Protein 4PKM (pdb70)

Nearest PDB structures (foldseek):
  4pkm-assem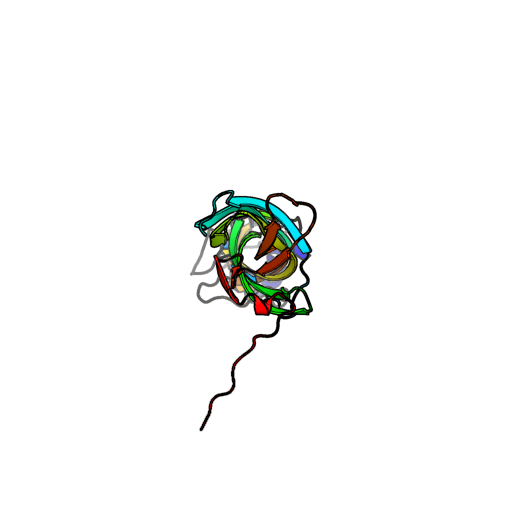bly1_A-2  TM=1.003E+00  e=6.619E-64  Bacillus thuringiensis F14-1
  5hd2-assembly1_A-2  TM=9.939E-01  e=3.080E-58  Bacillus thuringiensis
  4rhz-assembly1_A  TM=6.067E-01  e=1.234E-16  Bacillus thuringiensis
  2d42-assembly2_B  TM=7.092E-01  e=1.299E-14  Bacillus thuringiensis
  2ztb-assembly1_A  TM=4.362E-01  e=7.299E-08  Bacillus thuringiensis serovar dakota

Foldseek 3Di:
DAAAVLVLLLVLCLVCCVPCNLVDDDDDQDPSHDSVQKDQPQKDWDDKDKAWPADDDADEKDWPDKDKDKAFAQAQAKDWDKDKDKDKDKKKKKKFWPAAYDHRLDWDDKDKDWDKHKHWHAFAVGFTDIDIDTFIDIDTRNGRGIDMDMDMDIDIDMDTDIAHHQKMKMKMKTWIKDKDKIKIKIKIKIAGPDDDPLFGFSIWGAHPVSPDTDTNGLQSSQPRPPNDDQWAHQDPSRIIMGTTMMMMIMIDTFKMWMKMFMDRNVDPPDTPDIDTDQWIATRVGDTDGPVNRYVDDDDDDDDDD

Sequence (305 aa):
AILDLKSLVLNAINYWGPKNNNGIQGGDFGYPISEKQIDTSIITSTHPRLIPHDLTIPQNLETIFTTTQVLTNNTDLQQSQTVSFAKKTTTTTSTSTTNGWTEGGKISDTLEEKVSVSIPFIGEGGGKNSTTIEANFAHNSSTTTFQQASTDIEWNISQPVLVPPRKQVVATLVIMGGNFTIPMDLMTTIDSTEHYSGYPILTWISSPDNSYNGPFMSWYFANWPNLPSGFGPLNSDNTVTYTGSVVSQVSAGVYATVRFDQYDIHNLRTIEKTWYARHATLHNGKKISINNVTEMAPTSPIKTN

Radius of gyration: 30.1 Å; Cα contacts (8 Å, |Δi|>4): 760; chains: 1; bounding box: 40×43×99 Å

Secondary structure (DSSP, 8-state):
-EEEHHHHHHHHHHHHHHHHGGG-SS----SSPPGGG--GGGEEEEEEEEEE----SPBP-EEEEEEEEEEEE-SSS-EEEEEEEEEEEEEEEEEEEEEEEESTT--PPPEEEEEEEEEEEE-TTS-EEEEEEEEEEEE-TT--S-EEEEEEEEEEEEEEEEE-TTEEEEEEEEEEEEEEEEEEEEEEEEEES-EETTEEEEEEEEPTTSS-EEEEEHHHHHT-TT--TTEEEE-TTS-EEEEEEEEEEEEEEEEEEEEEEEEETTEEEEEEEEEE-SEEEETTS-EEEGGGTSS----------

Structure (mmCIF, N/CA/C/O backbone):
data_4PKM
#
_entry.id   4PKM
#
_cell.length_a   54.703
_cell.length_b   54.703
_cell.length_c   209.980
_cell.angle_alpha   90.000
_cell.angle_beta   90.000
_cell.angle_gamma   90.000
#
_symmetry.space_group_name_H-M   'P 43 21 2'
#
loop_
_entity.id
_entity.type
_entity.pdbx_description
1 polymer Cry51Aa1
2 non-polymer GLYCEROL
3 non-polymer 'SULFATE ION'
4 non-polymer GLYCINE
5 water water
#
loop_
_atom_site.group_PDB
_atom_site.id
_atom_site.type_symbol
_atom_site.label_atom_id
_atom_site.label_alt_id
_atom_site.label_comp_id
_atom_site.label_asym_id
_atom_site.label_entity_id
_atom_site.label_seq_id
_atom_site.pdbx_PDB_ins_code
_atom_site.Cartn_x
_atom_site.Cartn_y
_atom_site.Cartn_z
_atom_site.occupancy
_atom_site.B_iso_or_equiv
_atom_site.auth_seq_id
_atom_site.auth_comp_id
_atom_site.auth_asym_id
_atom_site.auth_atom_id
_atom_site.pdbx_PDB_model_num
ATOM 1 N N . ALA A 1 5 ? 1.482 20.372 62.468 1.00 24.80 5 ALA A N 1
ATOM 2 C CA . ALA A 1 5 ? 2.499 21.093 63.227 1.00 23.55 5 ALA A CA 1
ATOM 3 C C . ALA A 1 5 ? 3.509 20.120 63.816 1.00 23.10 5 ALA A C 1
ATOM 4 O O . ALA A 1 5 ? 3.268 18.915 63.827 1.00 22.51 5 ALA A O 1
ATOM 6 N N . ILE A 1 6 ? 4.629 20.644 64.312 1.00 20.22 6 ILE A N 1
ATOM 7 C CA . ILE A 1 6 ? 5.580 19.835 65.071 1.00 15.66 6 ILE A CA 1
ATOM 8 C C . ILE A 1 6 ? 5.229 19.968 66.545 1.00 17.77 6 ILE A C 1
ATOM 9 O O . ILE A 1 6 ? 5.502 21.000 67.156 1.00 20.94 6 ILE A O 1
ATOM 14 N N . LEU A 1 7 ? 4.616 18.932 67.119 1.00 16.00 7 LEU A N 1
ATOM 15 C CA . LEU A 1 7 ? 4.195 18.976 68.523 1.00 16.57 7 LEU A CA 1
ATOM 16 C C . LEU A 1 7 ? 5.397 18.933 69.454 1.00 17.18 7 LEU A C 1
ATOM 17 O O . LEU A 1 7 ? 6.397 18.285 69.156 1.00 16.44 7 LEU A O 1
ATOM 22 N N . ASP A 1 8 ? 5.297 19.638 70.580 1.00 14.37 8 ASP A N 1
ATOM 23 C CA . ASP A 1 8 ? 6.331 19.610 71.601 1.00 18.40 8 ASP A CA 1
ATOM 24 C C . ASP A 1 8 ? 6.009 18.508 72.597 1.00 16.58 8 ASP A C 1
ATOM 25 O O . ASP A 1 8 ? 5.175 18.683 73.486 1.00 13.45 8 ASP A O 1
ATOM 30 N N . LEU A 1 9 ? 6.668 17.366 72.441 1.00 16.78 9 LEU A N 1
ATOM 31 C CA . LEU A 1 9 ? 6.426 16.226 73.308 1.00 15.17 9 LEU A CA 1
ATOM 32 C C . LEU A 1 9 ? 6.784 16.523 74.768 1.00 17.10 9 LEU A C 1
ATOM 33 O O . LEU A 1 9 ? 6.164 15.984 75.697 1.00 14.84 9 LEU A O 1
ATOM 38 N N . LYS A 1 10 ? 7.778 17.382 74.990 1.00 16.13 10 LYS A N 1
ATOM 39 C CA . LYS A 1 10 ? 8.151 17.717 76.365 1.00 17.01 10 LYS A CA 1
ATOM 40 C C . LYS A 1 10 ? 7.002 18.419 77.084 1.00 15.20 10 LYS A C 1
ATOM 41 O O . LYS A 1 10 ? 6.693 18.108 78.236 1.00 16.53 10 LYS A O 1
ATOM 47 N N . SER A 1 11 ? 6.383 19.379 76.405 1.00 16.10 11 SER A N 1
ATOM 48 C CA . SER A 1 11 ? 5.233 20.080 76.947 1.00 15.36 11 SER A CA 1
ATOM 49 C C . SER A 1 11 ? 4.073 19.121 77.202 1.00 16.32 11 SER A C 1
ATOM 50 O O . SER A 1 11 ? 3.403 19.206 78.233 1.00 16.48 11 SER A O 1
ATOM 53 N N . LEU A 1 12 ? 3.838 18.205 76.264 1.00 15.79 12 LEU A N 1
ATOM 54 C CA . LEU A 1 12 ? 2.747 17.239 76.428 1.00 14.02 12 LEU A CA 1
ATOM 55 C C . LEU A 1 12 ? 2.990 16.299 77.606 1.00 14.40 12 LEU A C 1
ATOM 56 O O . LEU A 1 12 ? 2.069 15.987 78.364 1.00 14.61 12 LEU A O 1
ATOM 61 N N . VAL A 1 13 ? 4.235 15.848 77.760 1.00 14.05 13 VAL A N 1
ATOM 62 C CA . VAL A 1 13 ? 4.606 15.012 78.895 1.00 13.85 13 VAL A CA 1
ATOM 63 C C . VAL A 1 13 ? 4.386 15.749 80.220 1.00 14.32 13 VAL A C 1
ATOM 64 O O . VAL A 1 13 ? 3.819 15.197 81.158 1.00 12.81 13 VAL A O 1
ATOM 68 N N . LEU A 1 14 ? 4.814 17.004 80.280 1.00 15.97 14 LEU A N 1
ATOM 69 C CA . LEU A 1 14 ? 4.594 17.818 81.472 1.00 15.61 14 LEU A CA 1
ATOM 70 C C . LEU A 1 14 ? 3.103 17.917 81.782 1.00 14.14 14 LEU A C 1
ATOM 71 O O . LEU A 1 14 ? 2.695 17.768 82.939 1.00 15.74 14 LEU A O 1
ATOM 76 N N . ASN A 1 15 ? 2.295 18.133 80.742 1.00 15.11 15 ASN A N 1
ATOM 77 C CA . ASN A 1 15 ? 0.842 18.251 80.906 1.00 15.53 15 ASN A CA 1
ATOM 78 C C . ASN A 1 15 ? 0.192 16.966 81.407 1.00 16.18 15 ASN A C 1
ATOM 79 O O . ASN A 1 15 ? -0.698 17.007 82.275 1.00 15.82 15 ASN A O 1
ATOM 84 N N . ALA A 1 16 ? 0.636 15.830 80.872 1.00 13.87 16 ALA A N 1
ATOM 85 C CA . ALA A 1 16 ? 0.149 14.532 81.345 1.00 11.85 16 ALA A CA 1
ATOM 86 C C . ALA A 1 16 ? 0.510 14.307 82.810 1.00 12.89 16 ALA A C 1
ATOM 87 O O . ALA A 1 16 ? -0.301 13.816 83.590 1.00 13.47 16 ALA A O 1
ATOM 89 N N . ILE A 1 17 ? 1.745 14.645 83.175 1.00 12.95 17 ILE A N 1
ATOM 90 C CA . ILE A 1 17 ? 2.212 14.492 84.553 1.00 12.46 17 ILE A CA 1
ATOM 91 C C . ILE A 1 17 ? 1.353 15.323 85.502 1.00 14.35 17 ILE A C 1
ATOM 92 O O . ILE A 1 17 ? 0.973 14.866 86.592 1.00 15.19 17 ILE A O 1
ATOM 97 N N . ASN A 1 18 ? 1.028 16.534 85.072 1.00 14.81 18 ASN A N 1
ATOM 98 C CA . ASN A 1 18 ? 0.261 17.430 85.924 1.00 18.79 18 ASN A CA 1
ATOM 99 C C . ASN A 1 18 ? -1.220 17.091 85.950 1.00 17.69 18 ASN A C 1
ATOM 100 O O . ASN A 1 18 ? -1.930 17.490 86.872 1.00 19.17 18 ASN A O 1
ATOM 105 N N . TYR A 1 19 ? -1.678 16.338 84.952 1.00 14.95 19 TYR A N 1
ATOM 106 C CA . TYR A 1 19 ? -3.013 15.748 85.004 1.00 17.61 19 TYR A CA 1
ATOM 107 C C . TYR A 1 19 ? -3.080 14.641 86.064 1.00 14.37 19 TYR A C 1
ATOM 108 O O . TYR A 1 19 ? -3.930 14.668 86.972 1.00 14.89 19 TYR A O 1
ATOM 117 N N . TRP A 1 20 ? -2.201 13.650 85.954 1.00 13.08 20 TRP A N 1
ATOM 118 C CA . TRP A 1 20 ? -2.266 12.497 86.850 1.00 13.76 20 TRP A CA 1
ATOM 119 C C . TRP A 1 20 ? -1.797 12.790 88.264 1.00 15.49 20 TRP A C 1
ATOM 120 O O . TRP A 1 20 ? -2.218 12.124 89.211 1.00 16.25 20 TRP A O 1
ATOM 131 N N . GLY A 1 21 ? -0.884 13.744 88.399 1.00 17.54 21 GLY A N 1
ATOM 132 C CA . GLY A 1 21 ? -0.259 14.003 89.688 1.00 16.48 21 GLY A CA 1
ATOM 133 C C . GLY A 1 21 ? -1.198 14.105 90.883 1.00 17.86 21 GLY A C 1
ATOM 134 O O . GLY A 1 21 ? -1.055 13.358 91.852 1.00 19.39 21 GLY A O 1
ATOM 135 N N . PRO A 1 22 ? -2.157 15.034 90.819 1.00 19.56 22 PRO A N 1
ATOM 136 C CA . PRO A 1 22 ? -3.101 15.209 91.930 1.00 21.43 22 PRO A CA 1
ATOM 137 C C . PRO A 1 22 ? -4.009 13.998 92.146 1.00 26.15 22 PRO A C 1
ATOM 138 O O . PRO A 1 22 ? -4.632 13.897 93.208 1.00 27.77 22 PRO A O 1
ATOM 142 N N . LYS A 1 23 ? -4.072 13.091 91.172 1.00 20.91 23 LYS A N 1
ATOM 143 C CA . LYS A 1 23 ? -4.990 11.954 91.227 1.00 22.28 23 LYS A CA 1
ATOM 144 C C . LYS A 1 23 ? -4.373 10.686 91.803 1.00 21.63 23 LYS A C 1
ATOM 145 O O . LYS A 1 23 ? -4.954 10.051 92.685 1.00 24.71 23 LYS A O 1
ATOM 151 N N . ASN A 1 24 ? -3.206 10.302 91.294 1.00 17.55 24 ASN A N 1
ATOM 152 C CA . ASN A 1 24 ? -2.540 9.089 91.752 1.00 17.79 24 ASN A CA 1
ATOM 153 C C . ASN A 1 24 ? -1.023 9.231 91.856 1.00 17.67 24 ASN A C 1
ATOM 154 O O . ASN A 1 24 ? -0.315 8.231 91.963 1.00 18.14 24 ASN A O 1
ATOM 159 N N . ASN A 1 25 ? -0.539 10.474 91.820 1.00 18.29 25 ASN A N 1
ATOM 160 C CA . ASN A 1 25 ? 0.899 10.767 91.934 1.00 17.87 25 ASN A CA 1
ATOM 161 C C . ASN A 1 25 ? 1.685 10.099 90.817 1.00 17.94 25 ASN A C 1
ATOM 162 O O . ASN A 1 25 ? 2.852 9.765 90.992 1.00 17.94 25 ASN A O 1
ATOM 167 N N . ASN A 1 26 ? 1.039 9.924 89.661 1.00 16.20 26 ASN A N 1
ATOM 168 C CA . ASN A 1 26 ? 1.647 9.192 88.539 1.00 14.05 26 ASN A CA 1
ATOM 169 C C . ASN A 1 26 ? 2.134 7.794 88.926 1.00 16.14 26 ASN A C 1
ATOM 170 O O . ASN A 1 26 ? 3.067 7.245 88.317 1.00 14.77 26 ASN A O 1
ATOM 175 N N . GLY A 1 27 ? 1.501 7.226 89.951 1.00 17.92 27 GLY A N 1
ATOM 176 C CA . GLY A 1 27 ? 1.780 5.871 90.389 1.00 17.39 27 GLY A CA 1
ATOM 177 C C . GLY A 1 27 ? 2.973 5.753 91.314 1.00 20.55 27 GLY A C 1
ATOM 178 O O . GLY A 1 27 ? 3.286 4.660 91.799 1.00 20.22 27 GLY A O 1
ATOM 179 N N . ILE A 1 28 ? 3.645 6.873 91.554 1.00 17.75 28 ILE A N 1
ATOM 180 C CA . ILE A 1 28 ? 4.857 6.869 92.361 1.00 18.26 28 ILE A CA 1
ATOM 181 C C . ILE A 1 28 ? 4.445 6.765 93.823 1.00 21.83 28 ILE A C 1
ATOM 182 O O . ILE A 1 28 ? 3.588 7.519 94.287 1.00 22.22 28 ILE A O 1
ATOM 187 N N . GLN A 1 29 ? 5.049 5.818 94.533 1.00 23.45 29 GLN A N 1
ATOM 188 C CA . GLN A 1 29 ? 4.671 5.533 95.914 1.00 26.22 29 GLN A CA 1
ATOM 189 C C . GLN A 1 29 ? 5.404 6.452 96.887 1.00 30.03 29 GLN A C 1
ATOM 190 O O . GLN A 1 29 ? 6.506 6.143 97.346 1.00 35.12 29 GLN A O 1
ATOM 196 N N . GLY A 1 30 ? 4.783 7.588 97.183 1.00 30.10 30 GLY A N 1
ATOM 197 C CA . GLY A 1 30 ? 5.342 8.550 98.113 1.00 30.81 30 GLY A CA 1
ATOM 198 C C . GLY A 1 30 ? 5.813 9.810 97.422 1.00 32.87 30 GLY A C 1
ATOM 199 O O . GLY A 1 30 ? 5.726 9.928 96.198 1.00 27.63 30 GLY A O 1
ATOM 200 N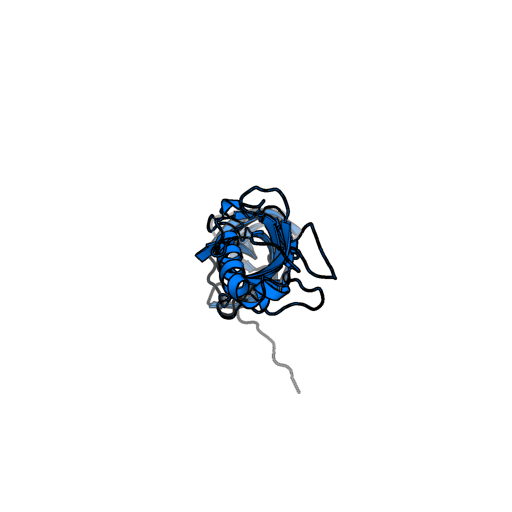 N . GLY A 1 31 ? 6.325 10.753 98.207 1.00 33.88 31 GLY A N 1
ATOM 201 C CA . GLY A 1 31 ? 6.900 11.968 97.662 1.00 29.81 31 GLY A CA 1
ATOM 202 C C . GLY A 1 31 ? 5.913 13.103 97.527 1.00 29.16 31 GLY A C 1
ATOM 203 O O . GLY A 1 31 ? 4.704 12.884 97.430 1.00 31.38 31 GLY A O 1
ATOM 204 N N . ASP A 1 32 ? 6.436 14.324 97.534 1.00 29.01 32 ASP A N 1
ATOM 205 C CA . ASP A 1 32 ? 5.626 15.515 97.347 1.00 26.60 32 ASP A CA 1
ATOM 206 C C . ASP A 1 32 ? 6.289 16.329 96.254 1.00 29.29 32 ASP A C 1
ATOM 207 O O . ASP A 1 32 ? 7.171 17.151 96.514 1.00 28.98 32 ASP A O 1
ATOM 212 N N . PHE A 1 33 ? 5.872 16.091 95.018 1.00 24.08 33 PHE A N 1
ATOM 213 C CA . PHE A 1 33 ? 6.547 16.691 93.887 1.00 23.42 33 PHE A CA 1
ATOM 214 C C . PHE A 1 33 ? 6.024 18.093 93.617 1.00 23.96 33 PHE A C 1
ATOM 215 O O . PHE A 1 33 ? 6.614 18.852 92.848 1.00 25.36 33 PHE A O 1
ATOM 223 N N . GLY A 1 34 ? 4.918 18.439 94.267 1.00 24.21 34 GLY A N 1
ATOM 224 C CA . GLY A 1 34 ? 4.359 19.775 94.164 1.00 25.86 34 GLY A CA 1
ATOM 225 C C . GLY A 1 34 ? 3.709 20.072 92.825 1.00 26.63 34 GLY A C 1
ATOM 226 O O . GLY A 1 34 ? 4.179 20.926 92.071 1.00 23.24 34 GLY A O 1
ATOM 227 N N . TYR A 1 35 ? 2.620 19.367 92.535 1.00 22.86 35 TYR A N 1
ATOM 228 C CA . TYR A 1 35 ? 1.860 19.605 91.321 1.00 22.84 35 TYR A CA 1
ATOM 229 C C . TYR A 1 35 ? 1.106 20.931 91.406 1.00 24.57 35 TYR A C 1
ATOM 230 O O . TYR A 1 35 ? 0.629 21.299 92.484 1.00 27.45 35 TYR A O 1
ATOM 239 N N . PRO A 1 36 ? 1.015 21.666 90.284 1.00 21.85 36 PRO A N 1
ATOM 240 C CA . PRO A 1 36 ? 1.628 21.350 88.984 1.00 20.91 36 PRO A CA 1
ATOM 241 C C . PRO A 1 36 ? 3.138 21.573 89.000 1.00 26.21 36 PRO A C 1
ATOM 242 O O . PRO A 1 36 ? 3.591 22.629 89.455 1.00 25.65 36 PRO A O 1
ATOM 246 N N . ILE A 1 37 ? 3.908 20.592 88.532 1.00 20.75 37 ILE A N 1
ATOM 247 C CA . ILE A 1 37 ? 5.364 20.730 88.519 1.00 21.15 37 ILE A CA 1
ATOM 248 C C . ILE A 1 37 ? 5.849 21.642 87.394 1.00 19.12 37 ILE A C 1
ATOM 249 O O . ILE A 1 37 ? 5.147 21.895 86.408 1.00 21.49 37 ILE A O 1
ATOM 254 N N . SER A 1 38 ? 7.067 22.139 87.557 1.00 22.64 38 SER A N 1
ATOM 255 C CA . SER A 1 38 ? 7.702 23.004 86.573 1.00 24.21 38 SER A CA 1
ATOM 256 C C . SER A 1 38 ? 8.397 22.128 85.542 1.00 21.85 38 SER A C 1
ATOM 257 O O . SER A 1 38 ? 8.742 20.986 85.847 1.00 21.48 38 SER A O 1
ATOM 260 N N . GLU A 1 39 ? 8.632 22.658 84.343 1.00 24.09 39 GLU A N 1
ATOM 261 C CA . GLU A 1 39 ? 9.412 21.939 83.338 1.00 27.20 39 GLU A CA 1
ATOM 262 C C . GLU A 1 39 ? 10.827 21.640 83.844 1.00 25.91 39 GLU A C 1
ATOM 263 O O . GLU A 1 39 ? 11.505 20.751 83.329 1.00 23.18 39 GLU A O 1
ATOM 269 N N . LYS A 1 40 ? 11.262 22.370 84.872 1.00 23.94 40 LYS A N 1
ATOM 270 C CA . LYS A 1 40 ? 12.586 22.171 85.440 1.00 22.73 40 LYS A CA 1
ATOM 271 C C . LYS A 1 40 ? 12.692 20.867 86.231 1.00 24.43 40 LYS A C 1
ATOM 272 O O . LYS A 1 40 ? 13.787 20.403 86.544 1.00 25.45 40 LYS A O 1
ATOM 278 N N . GLN A 1 41 ? 11.548 20.262 86.539 1.00 22.31 41 GLN A N 1
ATOM 279 C CA . GLN A 1 41 ? 11.529 19.034 87.323 1.00 18.31 41 GLN A CA 1
ATOM 280 C C . GLN A 1 41 ? 11.468 17.770 86.465 1.00 18.00 41 GLN A C 1
ATOM 281 O O . GLN A 1 41 ? 11.356 16.670 87.000 1.00 19.18 41 GLN A O 1
ATOM 287 N N . ILE A 1 42 ? 11.536 17.933 85.146 1.00 18.36 42 ILE A N 1
ATOM 288 C CA . ILE A 1 42 ? 11.577 16.785 84.242 1.00 17.90 42 ILE A CA 1
ATOM 289 C C . ILE A 1 42 ? 12.782 16.884 83.315 1.00 19.73 42 ILE A C 1
ATOM 290 O O . ILE A 1 42 ? 13.424 17.935 83.228 1.00 19.81 42 ILE A O 1
ATOM 295 N N . ASP A 1 43 ? 13.092 15.786 82.637 1.00 17.84 43 ASP A N 1
ATOM 296 C CA . ASP A 1 43 ? 14.201 15.754 81.688 1.00 17.93 43 ASP A CA 1
ATOM 297 C C . ASP A 1 43 ? 13.876 14.702 80.646 1.00 15.59 43 ASP A C 1
ATOM 298 O O . ASP A 1 43 ? 14.086 13.509 80.862 1.00 16.17 43 ASP A O 1
ATOM 303 N N . THR A 1 44 ? 13.350 15.160 79.517 1.00 17.43 44 THR A N 1
ATOM 304 C CA . THR A 1 44 ? 12.878 14.254 78.478 1.00 15.82 44 THR A CA 1
ATOM 305 C C . THR A 1 44 ? 13.944 13.877 77.450 1.00 17.69 44 THR A C 1
ATOM 306 O O . THR A 1 44 ? 13.633 13.288 76.419 1.00 15.32 44 THR A O 1
ATOM 310 N N . SER A 1 45 ? 15.206 14.206 77.732 1.00 16.84 45 SER A N 1
ATOM 311 C CA . SER A 1 45 ? 16.295 13.871 76.814 1.00 18.67 45 SER A CA 1
ATOM 312 C C . SER A 1 45 ? 16.475 12.360 76.620 1.00 19.43 45 SER A C 1
ATOM 313 O O . SER A 1 45 ? 17.106 11.928 75.648 1.00 18.16 45 SER A O 1
ATOM 316 N N . ILE A 1 46 ? 15.911 11.564 77.531 1.00 14.26 46 ILE A N 1
ATOM 317 C CA . ILE A 1 46 ? 15.968 10.104 77.428 1.00 16.08 46 ILE A CA 1
ATOM 318 C C . ILE A 1 46 ? 14.949 9.533 76.426 1.00 13.79 46 ILE A C 1
ATOM 319 O O . ILE A 1 46 ? 15.025 8.359 76.066 1.00 15.03 46 ILE A O 1
ATOM 324 N N . ILE A 1 47 ? 14.005 10.353 75.977 1.00 14.51 47 ILE A N 1
ATOM 325 C CA . ILE A 1 47 ? 13.044 9.888 74.967 1.00 12.09 47 ILE A CA 1
ATOM 326 C C . ILE A 1 47 ? 13.770 9.595 73.653 1.00 16.96 47 ILE A C 1
ATOM 327 O O . ILE A 1 47 ? 14.628 10.367 73.221 1.00 16.67 47 ILE A O 1
ATOM 332 N N . THR A 1 48 ? 13.429 8.475 73.027 1.00 11.97 48 THR A N 1
ATOM 333 C CA . THR A 1 48 ? 13.979 8.131 71.725 1.00 11.91 48 THR A CA 1
ATOM 334 C C . THR A 1 48 ? 12.875 8.017 70.687 1.00 16.51 48 THR A C 1
ATOM 335 O O . THR A 1 48 ? 11.705 7.791 71.019 1.00 13.92 48 THR A O 1
ATOM 339 N N . SER A 1 49 ? 13.262 8.175 69.425 1.00 13.47 49 SER A N 1
ATOM 340 C CA . SER A 1 49 ? 12.375 7.945 68.288 1.00 15.09 49 SER A CA 1
ATOM 341 C C . SER A 1 49 ? 12.894 6.719 67.582 1.00 18.50 49 SER A C 1
ATOM 342 O O . SER A 1 49 ? 14.043 6.696 67.161 1.00 18.03 49 SER A O 1
ATOM 345 N N . THR A 1 50 ? 12.042 5.704 67.450 1.00 13.36 50 THR A N 1
ATOM 346 C CA . THR A 1 50 ? 12.440 4.420 66.896 1.00 15.34 50 THR A CA 1
ATOM 347 C C . THR A 1 50 ? 11.548 3.972 65.744 1.00 16.82 50 THR A C 1
ATOM 348 O O . THR A 1 50 ? 10.446 4.488 65.553 1.00 14.25 50 THR A O 1
ATOM 352 N N . HIS A 1 51 ? 12.045 3.004 64.981 1.00 17.98 51 HIS A N 1
ATOM 353 C CA . HIS A 1 51 ? 11.283 2.386 63.896 1.00 18.24 51 HIS A CA 1
ATOM 354 C C . HIS A 1 51 ? 10.615 3.375 62.941 1.00 18.83 51 HIS A C 1
ATOM 355 O O . HIS A 1 51 ? 9.420 3.244 62.654 1.00 16.35 51 HIS A O 1
ATOM 362 N N . PRO A 1 52 ? 11.374 4.356 62.429 1.00 18.20 52 PRO A N 1
ATOM 363 C CA . PRO A 1 52 ? 10.705 5.304 61.535 1.00 18.58 52 PRO A CA 1
ATOM 364 C C . PRO A 1 52 ? 10.294 4.620 60.238 1.00 21.09 52 PRO A C 1
ATOM 365 O O . PRO A 1 52 ? 11.044 3.804 59.687 1.00 20.31 52 PRO A O 1
ATOM 369 N N . ARG A 1 53 ? 9.090 4.928 59.771 1.00 17.81 53 ARG A N 1
ATOM 370 C CA . ARG A 1 53 ? 8.570 4.318 58.544 1.00 19.74 53 ARG A CA 1
ATOM 371 C C . ARG A 1 53 ? 7.815 5.327 57.702 1.00 18.35 53 ARG A C 1
ATOM 372 O O . ARG A 1 53 ? 6.803 5.859 58.150 1.00 16.37 53 ARG A O 1
ATOM 380 N N . LEU A 1 54 ? 8.283 5.565 56.477 1.00 17.39 54 LEU A N 1
ATOM 381 C CA . LEU A 1 54 ? 7.504 6.324 55.508 1.00 16.43 54 LEU A CA 1
ATOM 382 C C . LEU A 1 54 ? 6.546 5.372 54.803 1.00 17.09 54 LEU A C 1
ATOM 383 O O . LEU A 1 54 ? 6.948 4.310 54.312 1.00 19.41 54 LEU A O 1
ATOM 388 N N . ILE A 1 55 ? 5.277 5.750 54.762 1.00 15.86 55 ILE A N 1
ATOM 389 C CA . ILE A 1 55 ? 4.264 4.948 54.084 1.00 19.14 55 ILE A CA 1
ATOM 390 C C . ILE A 1 55 ? 3.581 5.831 53.050 1.00 13.91 55 ILE A C 1
ATOM 391 O O . ILE A 1 55 ? 2.740 6.656 53.401 1.00 15.12 55 ILE A O 1
ATOM 396 N N . PRO A 1 56 ? 3.950 5.676 51.766 1.00 15.44 56 PRO A N 1
ATOM 397 C CA . PRO A 1 56 ? 3.393 6.583 50.758 1.00 15.63 56 PRO A CA 1
ATOM 398 C C . PRO A 1 56 ? 1.903 6.376 50.540 1.00 18.07 56 PRO A C 1
ATOM 399 O O . PRO A 1 56 ? 1.399 5.246 50.592 1.00 18.84 56 PRO A O 1
ATOM 403 N N . HIS A 1 57 ? 1.196 7.473 50.307 1.00 16.61 57 HIS A N 1
ATOM 404 C CA . HIS A 1 57 ? -0.144 7.380 49.769 1.00 15.49 57 HIS A CA 1
ATOM 405 C C . HIS A 1 57 ? 0.035 7.482 48.263 1.00 17.67 57 HIS A C 1
ATOM 406 O O . HIS A 1 57 ? 0.191 8.578 47.716 1.00 18.32 57 HIS A O 1
ATOM 413 N N . ASP A 1 58 ? 0.062 6.324 47.605 1.00 16.37 58 ASP A N 1
ATOM 414 C CA . ASP A 1 58 ? 0.533 6.252 46.224 1.00 16.03 58 ASP A CA 1
ATOM 415 C C . ASP A 1 58 ? -0.370 6.979 45.244 1.00 17.48 58 ASP A C 1
ATOM 416 O O . ASP A 1 58 ? -1.598 6.924 45.344 1.00 17.49 58 ASP A O 1
ATOM 421 N N . LEU A 1 59 ? 0.257 7.675 44.302 1.00 12.72 59 LEU A N 1
ATOM 422 C CA . LEU A 1 59 ? -0.469 8.434 43.293 1.00 14.52 59 LEU A CA 1
ATOM 423 C C . LEU A 1 59 ? -1.218 7.504 42.352 1.00 15.64 59 LEU A C 1
ATOM 424 O O . LEU A 1 59 ? -0.721 6.426 42.001 1.00 16.93 59 LEU A O 1
ATOM 429 N N . THR A 1 60 ? -2.413 7.926 41.946 1.00 14.15 60 THR A N 1
ATOM 430 C CA . THR A 1 60 ? -3.235 7.144 41.025 1.00 16.18 60 THR A CA 1
ATOM 431 C C . THR A 1 60 ? -3.543 7.873 39.720 1.00 14.82 60 THR A C 1
ATOM 432 O O . THR A 1 60 ? -3.823 7.232 38.707 1.00 18.57 60 THR A O 1
ATOM 436 N N . ILE A 1 61 ? -3.514 9.203 39.745 1.00 13.82 61 ILE A N 1
ATOM 437 C CA . ILE A 1 61 ? -3.788 10.003 38.546 1.00 14.73 61 ILE A CA 1
ATOM 438 C C . ILE A 1 61 ? -2.542 10.095 37.674 1.00 16.89 61 ILE A C 1
ATOM 439 O O . ILE A 1 61 ? -1.504 10.567 38.132 1.00 16.14 61 ILE A O 1
ATOM 444 N N . PRO A 1 62 ? -2.632 9.615 36.422 1.00 16.62 62 PRO A N 1
ATOM 445 C CA . PRO A 1 62 ? -1.471 9.662 35.524 1.00 15.23 62 PRO A CA 1
ATOM 446 C C . PRO A 1 62 ? -0.935 11.084 35.369 1.00 17.44 62 PRO A C 1
ATOM 447 O O . PRO A 1 62 ? -1.702 12.023 35.140 1.00 17.92 62 PRO A O 1
ATOM 451 N N . GLN A 1 63 ? 0.377 11.210 35.546 1.00 17.48 63 GLN A N 1
ATOM 452 C CA . GLN A 1 63 ? 1.053 12.497 35.665 1.00 20.28 63 GLN A CA 1
ATOM 453 C C . GLN A 1 63 ? 1.637 12.944 34.330 1.00 19.38 63 GLN A C 1
ATOM 454 O O . GLN A 1 63 ? 1.932 12.129 33.440 1.00 15.01 63 GLN A O 1
ATOM 460 N N . ASN A 1 64 ? 1.796 14.254 34.180 1.00 20.60 64 ASN A N 1
ATOM 461 C CA . ASN A 1 64 ? 2.358 14.788 32.948 1.00 22.09 64 ASN A CA 1
ATOM 462 C C . ASN A 1 64 ? 3.857 14.777 32.990 1.00 16.90 64 ASN A C 1
ATOM 463 O O . ASN A 1 64 ? 4.453 14.968 34.047 1.00 24.36 64 ASN A O 1
ATOM 468 N N . LEU A 1 65 ? 4.466 14.553 31.825 1.00 17.18 65 LEU A N 1
ATOM 469 C CA . LEU A 1 65 ? 5.912 14.509 31.734 1.00 16.74 65 LEU A CA 1
ATOM 470 C C . LEU A 1 65 ? 6.440 15.545 30.747 1.00 13.66 65 LEU A C 1
ATOM 471 O O . LEU A 1 65 ? 5.699 16.064 29.900 1.00 16.63 65 LEU A O 1
ATOM 476 N N . GLU A 1 66 ? 7.730 15.828 30.865 1.00 15.03 66 GLU A N 1
ATOM 477 C CA . GLU A 1 66 ? 8.416 16.770 29.986 1.00 14.02 66 GLU A CA 1
ATOM 478 C C . GLU A 1 66 ? 9.750 16.168 29.565 1.00 15.29 66 GLU A C 1
ATOM 479 O O . GLU A 1 66 ? 10.296 15.309 30.254 1.00 13.21 66 GLU A O 1
ATOM 485 N N . THR A 1 67 ? 10.289 16.614 28.435 1.00 14.42 67 THR A N 1
ATOM 486 C CA . THR A 1 67 ? 11.589 16.115 27.997 1.00 14.53 67 THR A CA 1
ATOM 487 C C . THR A 1 67 ? 12.648 16.627 28.965 1.00 15.04 67 THR A C 1
ATOM 488 O O . THR A 1 67 ? 12.753 17.842 29.193 1.00 15.06 67 THR A O 1
ATOM 492 N N . ILE A 1 68 ? 13.422 15.719 29.554 1.00 12.15 68 ILE A N 1
ATOM 493 C CA . ILE A 1 68 ? 14.479 16.149 30.473 1.00 12.88 68 ILE A CA 1
ATOM 494 C C . ILE A 1 68 ? 15.879 15.919 29.912 1.00 13.15 68 ILE A C 1
ATOM 495 O O . ILE A 1 68 ? 16.867 16.398 30.466 1.00 13.86 68 ILE A O 1
ATOM 500 N N . PHE A 1 69 ? 15.962 15.167 28.828 1.00 14.23 69 PHE A N 1
ATOM 501 C CA . PHE A 1 69 ? 17.231 14.978 28.146 1.00 13.75 69 PHE A CA 1
ATOM 502 C C . PHE A 1 69 ? 16.998 14.471 26.741 1.00 16.04 69 PHE A C 1
ATOM 503 O O . PHE A 1 69 ? 16.086 13.669 26.499 1.00 13.83 69 PHE A O 1
ATOM 511 N N . THR A 1 70 ? 17.806 14.958 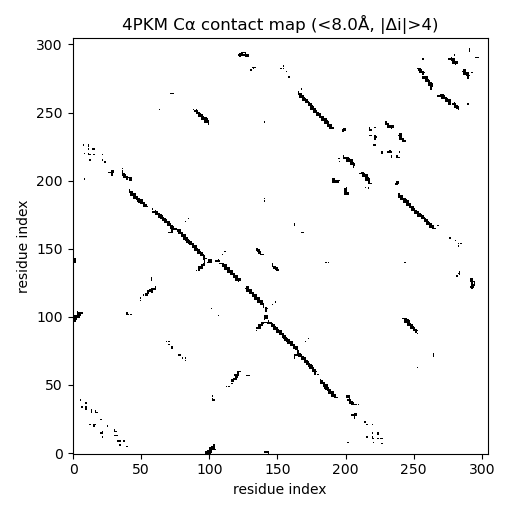25.805 1.00 12.99 70 THR A N 1
ATOM 512 C CA . THR A 1 70 ? 17.794 14.409 24.458 1.00 14.01 70 THR A CA 1
ATOM 513 C C . THR A 1 70 ? 19.222 14.429 23.917 1.00 16.86 70 THR A C 1
ATOM 514 O O . THR A 1 70 ? 19.972 15.375 24.165 1.00 15.41 70 THR A O 1
ATOM 518 N N . THR A 1 71 ? 19.629 13.357 23.244 1.00 14.39 71 THR A N 1
ATOM 519 C CA . THR A 1 71 ? 20.934 13.357 22.576 1.00 15.45 71 THR A CA 1
ATOM 520 C C . THR A 1 71 ? 20.887 12.443 21.368 1.00 16.48 71 THR A C 1
ATOM 521 O O . THR A 1 71 ? 19.902 11.731 21.172 1.00 14.66 71 THR A O 1
ATOM 525 N N . THR A 1 72 ? 21.924 12.484 20.533 1.00 15.31 72 THR A N 1
ATOM 526 C CA . THR A 1 72 ? 21.889 11.730 19.284 1.00 16.56 72 THR A CA 1
ATOM 527 C C . THR A 1 72 ? 23.116 10.854 19.109 1.00 16.87 72 THR A C 1
ATOM 528 O O . THR A 1 72 ? 24.141 11.072 19.751 1.00 19.69 72 THR A O 1
ATOM 532 N N . GLN A 1 73 ? 23.006 9.884 18.206 1.00 17.11 73 GLN A N 1
ATOM 533 C CA . GLN A 1 73 ? 24.136 9.084 17.761 1.00 16.64 73 GLN A CA 1
ATOM 534 C C . GLN A 1 73 ? 23.985 8.979 16.253 1.00 17.28 73 GLN A C 1
ATOM 535 O O . GLN A 1 73 ? 22.879 8.743 15.757 1.00 17.42 73 GLN A O 1
ATOM 541 N N . VAL A 1 74 ? 25.080 9.179 15.522 1.00 16.42 74 VAL A N 1
ATOM 542 C CA . VAL A 1 74 ? 25.040 9.128 14.069 1.00 15.55 74 VAL A CA 1
ATOM 543 C C . VAL A 1 74 ? 25.651 7.820 13.579 1.00 18.89 74 VAL A C 1
ATOM 544 O O . VAL A 1 74 ? 26.784 7.484 13.942 1.00 19.59 74 VAL A O 1
ATOM 548 N N . LEU A 1 75 ? 24.898 7.078 12.769 1.00 18.21 75 LEU A N 1
ATOM 549 C CA . LEU A 1 75 ? 25.368 5.801 12.236 1.00 18.96 75 LEU A CA 1
ATOM 550 C C . LEU A 1 75 ? 25.439 5.912 10.717 1.00 20.82 75 LEU A C 1
ATOM 551 O O . LEU A 1 75 ? 24.481 6.343 10.075 1.00 20.84 75 LEU A O 1
ATOM 556 N N . THR A 1 76 ? 26.572 5.541 10.136 1.00 20.46 76 THR A N 1
ATOM 557 C CA . THR A 1 76 ? 26.779 5.779 8.716 1.00 20.00 76 THR A CA 1
ATOM 558 C C . THR A 1 76 ? 27.211 4.512 7.981 1.00 21.28 76 THR A C 1
ATOM 559 O O . THR A 1 76 ? 28.002 3.727 8.500 1.00 26.43 76 THR A O 1
ATOM 563 N N . ASN A 1 77 ? 26.681 4.339 6.773 1.00 22.30 77 ASN A N 1
ATOM 564 C CA . ASN A 1 77 ? 27.055 3.233 5.892 1.00 23.74 77 ASN A CA 1
ATOM 565 C C . ASN A 1 77 ? 27.287 3.738 4.465 1.00 24.63 77 ASN A C 1
ATOM 566 O O . ASN A 1 77 ? 26.338 3.870 3.707 1.00 24.10 77 ASN A O 1
ATOM 571 N N . ASN A 1 78 ? 28.533 4.043 4.097 1.00 26.55 78 ASN A N 1
ATOM 572 C CA . ASN A 1 78 ? 28.826 4.476 2.723 1.00 31.04 78 ASN A CA 1
ATOM 573 C C . ASN A 1 78 ? 29.244 3.296 1.846 1.00 31.22 78 ASN A C 1
ATOM 574 O O . ASN A 1 78 ? 30.044 3.447 0.921 1.00 36.09 78 ASN A O 1
ATOM 579 N N . THR A 1 79 ? 28.701 2.120 2.143 1.00 32.05 79 THR A N 1
ATOM 580 C CA . THR A 1 79 ? 28.995 0.930 1.355 1.00 32.25 79 THR A CA 1
ATOM 581 C C . THR A 1 79 ? 27.763 0.528 0.553 1.00 35.57 79 THR A C 1
ATOM 582 O O . THR A 1 79 ? 26.699 1.126 0.697 1.00 31.60 79 THR A O 1
ATOM 586 N N . ASP A 1 80 ? 27.906 -0.485 -0.295 1.00 35.25 80 ASP A N 1
ATOM 587 C CA . ASP A 1 80 ? 26.789 -0.952 -1.106 1.00 36.98 80 ASP A CA 1
ATOM 588 C C . ASP A 1 80 ? 26.123 -2.184 -0.484 1.00 37.07 80 ASP A C 1
ATOM 589 O O . ASP A 1 80 ? 25.276 -2.824 -1.106 1.00 38.36 80 ASP A O 1
ATOM 594 N N . LEU A 1 81 ? 26.512 -2.495 0.750 1.00 34.32 81 LEU A N 1
ATOM 595 C CA . LEU A 1 81 ? 25.949 -3.616 1.506 1.00 34.75 81 LEU A CA 1
ATOM 596 C C . LEU A 1 81 ? 25.253 -3.125 2.772 1.00 33.92 81 LEU A C 1
ATOM 597 O O . LEU A 1 81 ? 25.813 -2.311 3.504 1.00 34.38 81 LEU A O 1
ATOM 602 N N . GLN A 1 82 ? 24.046 -3.623 3.040 1.00 33.13 82 GLN A N 1
ATOM 603 C CA . GLN A 1 82 ? 23.364 -3.309 4.300 1.00 32.37 82 GLN A CA 1
ATOM 604 C C . GLN A 1 82 ? 24.252 -3.741 5.460 1.00 31.13 82 GLN A C 1
ATOM 605 O O . GLN A 1 82 ? 24.977 -4.730 5.360 1.00 33.59 82 GLN A O 1
ATOM 611 N N . GLN A 1 83 ? 24.228 -2.976 6.548 1.00 29.56 83 GLN A N 1
ATOM 612 C CA . GLN A 1 83 ? 25.045 -3.297 7.713 1.00 31.70 83 GLN A CA 1
ATOM 613 C C . GLN A 1 83 ? 24.200 -3.333 8.976 1.00 33.03 83 GLN A C 1
ATOM 614 O O . GLN A 1 83 ? 23.382 -2.441 9.216 1.00 28.51 83 GLN A O 1
ATOM 620 N N . SER A 1 84 ? 24.391 -4.368 9.784 1.00 33.25 84 SER A N 1
ATOM 621 C CA . SER A 1 84 ? 23.759 -4.400 11.084 1.00 35.10 84 SER A CA 1
ATOM 622 C C . SER A 1 84 ? 24.664 -3.623 12.029 1.00 36.62 84 SER A C 1
ATOM 623 O O . SER A 1 84 ? 25.787 -4.046 12.310 1.00 38.22 84 SER A O 1
ATOM 626 N N . GLN A 1 85 ? 24.194 -2.471 12.493 1.00 33.27 85 GLN A N 1
ATOM 627 C CA . GLN A 1 85 ? 24.984 -1.664 13.409 1.00 30.66 85 GLN A CA 1
ATOM 628 C C . GLN A 1 85 ? 24.298 -1.632 14.760 1.00 32.96 85 GLN A C 1
ATOM 629 O O . GLN A 1 85 ? 23.131 -2.001 14.877 1.00 34.53 85 GLN A O 1
ATOM 635 N N . THR A 1 86 ? 25.028 -1.212 15.784 1.00 29.65 86 THR A N 1
ATOM 636 C CA . THR A 1 86 ? 24.476 -1.181 17.130 1.00 30.59 86 THR A CA 1
ATOM 637 C C . THR A 1 86 ? 24.530 0.233 17.678 1.00 31.35 86 THR A C 1
ATOM 638 O O . THR A 1 86 ? 25.573 0.888 17.624 1.00 30.76 86 THR A O 1
ATOM 642 N N . VAL A 1 87 ? 23.402 0.730 18.168 1.00 26.51 87 VAL A N 1
ATOM 643 C CA . VAL A 1 87 ? 23.423 2.024 18.832 1.00 25.16 87 VAL A CA 1
ATOM 644 C C . VAL A 1 87 ? 23.375 1.795 20.340 1.00 23.93 87 VAL A C 1
ATOM 645 O O . VAL A 1 87 ? 22.626 0.949 20.827 1.00 23.80 87 VAL A O 1
ATOM 649 N N . SER A 1 88 ? 24.217 2.511 21.073 1.00 22.84 88 SER A N 1
ATOM 650 C CA . SER A 1 88 ? 24.254 2.356 22.518 1.00 24.54 88 SER A CA 1
ATOM 651 C C . SER A 1 88 ? 24.271 3.697 23.215 1.00 22.86 88 SER A C 1
ATOM 652 O O . SER A 1 88 ? 25.070 4.566 22.883 1.00 27.59 88 SER A O 1
ATOM 655 N N . PHE A 1 89 ? 23.368 3.866 24.176 1.00 20.59 89 PHE A N 1
ATOM 656 C CA . PHE A 1 89 ? 23.355 5.060 25.001 1.00 19.01 89 PHE A CA 1
ATOM 657 C C . PHE A 1 89 ? 23.641 4.648 26.432 1.00 20.67 89 PHE A C 1
ATOM 658 O O . PHE A 1 89 ? 23.211 3.581 26.876 1.00 22.45 89 PHE A O 1
ATOM 666 N N . ALA A 1 90 ? 24.390 5.489 27.133 1.00 20.22 90 ALA A N 1
ATOM 667 C CA . ALA A 1 90 ? 24.641 5.315 28.561 1.00 24.71 90 ALA A CA 1
ATOM 668 C C . ALA A 1 90 ? 24.569 6.694 29.191 1.00 25.79 90 ALA A C 1
ATOM 669 O O . ALA A 1 90 ? 25.466 7.516 29.000 1.00 27.83 90 ALA A O 1
ATOM 671 N N . LYS A 1 91 ? 23.494 6.965 29.925 1.00 20.54 91 LYS A N 1
ATOM 672 C CA . LYS A 1 91 ? 23.274 8.300 30.445 1.00 18.41 91 LYS A CA 1
ATOM 673 C C . LYS A 1 91 ? 22.961 8.208 31.926 1.00 21.39 91 LYS A C 1
ATOM 674 O O . LYS A 1 91 ? 22.079 7.459 32.330 1.00 20.08 91 LYS A O 1
ATOM 680 N N . LYS A 1 92 ? 23.691 8.966 32.734 1.00 22.37 92 LYS A N 1
ATOM 681 C CA . LYS A 1 92 ? 23.399 9.030 34.158 1.00 22.08 92 LYS A CA 1
ATOM 682 C C . LYS A 1 92 ? 22.466 10.200 34.428 1.00 18.98 92 LYS A C 1
ATOM 683 O O . LYS A 1 92 ? 22.666 11.303 33.909 1.00 19.90 92 LYS A O 1
ATOM 689 N N . THR A 1 93 ? 21.418 9.951 35.211 1.00 18.22 93 THR A N 1
ATOM 690 C CA . THR A 1 93 ? 20.549 11.026 35.672 1.00 17.83 93 THR A CA 1
ATOM 691 C C . THR A 1 93 ? 20.371 10.866 37.173 1.00 19.21 93 THR A C 1
ATOM 692 O O . THR A 1 93 ? 20.660 9.806 37.731 1.00 20.00 93 THR A O 1
ATOM 696 N N . THR A 1 94 ? 19.892 11.923 37.813 1.00 17.72 94 THR A N 1
ATOM 697 C CA . THR A 1 94 ? 19.718 11.921 39.257 1.00 17.02 94 THR A CA 1
ATOM 698 C C . THR A 1 94 ? 18.284 12.269 39.595 1.00 15.75 94 THR A C 1
ATOM 699 O O . THR A 1 94 ? 17.779 13.337 39.227 1.00 18.51 94 THR A O 1
ATOM 703 N N . THR A 1 95 ? 17.622 11.352 40.286 1.00 14.76 95 THR A N 1
ATOM 704 C CA . THR A 1 95 ? 16.301 11.618 40.844 1.00 14.30 95 THR A CA 1
ATOM 705 C C . THR A 1 95 ? 16.495 12.387 42.143 1.00 14.39 95 THR A C 1
ATOM 706 O O . THR A 1 95 ? 17.380 12.062 42.937 1.00 15.75 95 THR A O 1
ATOM 710 N N . THR A 1 96 ? 15.698 13.427 42.353 1.00 15.00 96 THR A N 1
ATOM 711 C CA . THR A 1 96 ? 15.774 14.161 43.618 1.00 14.10 96 THR A CA 1
ATOM 712 C C . THR A 1 96 ? 14.444 14.094 44.350 1.00 15.55 96 THR A C 1
ATOM 713 O O . THR A 1 96 ? 13.385 14.114 43.730 1.00 15.15 96 THR A O 1
ATOM 717 N N . THR A 1 97 ? 14.502 14.017 45.674 1.00 13.79 97 THR A N 1
ATOM 718 C CA . THR A 1 97 ? 13.305 14.108 46.493 1.00 14.62 97 THR A CA 1
ATOM 719 C C . THR A 1 97 ? 13.504 15.192 47.540 1.00 14.04 97 THR A C 1
ATOM 720 O O . THR A 1 97 ? 14.602 15.369 48.061 1.00 16.60 97 THR A O 1
ATOM 724 N N . SER A 1 98 ? 12.438 15.931 47.811 1.00 15.79 98 SER A N 1
ATOM 725 C CA . SER A 1 98 ? 12.465 17.000 48.803 1.00 16.18 98 SER A CA 1
ATOM 726 C C . SER A 1 98 ? 11.259 16.806 49.696 1.00 15.79 98 SER A C 1
ATOM 727 O O . SER A 1 98 ? 10.118 16.958 49.254 1.00 15.97 98 SER A O 1
ATOM 730 N N . THR A 1 99 ? 11.517 16.474 50.959 1.00 14.80 99 THR A N 1
ATOM 731 C CA . THR A 1 99 ? 10.482 15.979 51.852 1.00 15.30 99 THR A CA 1
ATOM 732 C C . THR A 1 99 ? 10.327 16.889 53.060 1.00 15.33 99 THR A C 1
ATOM 733 O O . THR A 1 99 ? 11.306 17.155 53.757 1.00 15.99 99 THR A O 1
ATOM 737 N N . SER A 1 100 ? 9.106 17.364 53.296 1.00 13.58 100 SER A N 1
ATOM 738 C CA . SER A 1 100 ? 8.830 18.260 54.423 1.00 15.61 100 SER A CA 1
ATOM 739 C C . SER A 1 100 ? 7.779 17.681 55.356 1.00 16.56 100 SER A C 1
ATOM 740 O O . SER A 1 100 ? 6.712 17.262 54.913 1.00 14.02 100 SER A O 1
ATOM 743 N N . THR A 1 101 ? 8.071 17.672 56.650 1.00 13.81 101 THR A N 1
ATOM 744 C CA . THR A 1 101 ? 7.117 17.176 57.640 1.00 16.22 101 THR A CA 1
ATOM 745 C C . THR A 1 101 ? 5.972 18.170 57.838 1.00 16.99 101 THR A C 1
ATOM 746 O O . THR A 1 101 ? 6.207 19.369 58.040 1.00 20.47 101 THR A O 1
ATOM 750 N N . THR A 1 102 ? 4.732 17.689 57.737 1.00 14.38 102 THR A N 1
ATOM 751 C CA . THR A 1 102 ? 3.566 18.492 58.101 1.00 15.48 102 THR A CA 1
ATOM 752 C C . THR A 1 102 ? 3.225 18.275 59.569 1.00 17.34 102 THR A C 1
ATOM 753 O O . THR A 1 102 ? 3.140 19.230 60.348 1.00 21.77 102 THR A O 1
ATOM 757 N N . ASN A 1 103 ? 3.049 17.009 59.941 1.00 15.69 103 ASN A N 1
ATOM 758 C CA . ASN A 1 103 ? 2.742 16.637 61.325 1.00 17.19 103 ASN A CA 1
ATOM 759 C C . ASN A 1 103 ? 3.868 15.785 61.895 1.00 15.10 103 ASN A C 1
ATOM 760 O O . ASN A 1 103 ? 4.209 14.731 61.346 1.00 13.74 103 ASN A O 1
ATOM 765 N N . GLY A 1 104 ? 4.445 16.234 63.004 1.00 14.25 104 GLY A N 1
ATOM 766 C CA . GLY A 1 104 ? 5.535 15.505 63.622 1.00 13.14 104 GLY A CA 1
ATOM 767 C C . GLY A 1 104 ? 5.686 15.885 65.078 1.00 14.38 104 GLY A C 1
ATOM 768 O O . GLY A 1 104 ? 4.766 16.433 65.673 1.00 14.63 104 GLY A O 1
ATOM 769 N N . TRP A 1 105 ? 6.836 15.570 65.661 1.00 12.81 105 TRP A N 1
ATOM 770 C CA . TRP A 1 105 ? 7.052 15.886 67.073 1.00 13.24 105 TRP A CA 1
ATOM 771 C C . TRP A 1 105 ? 8.516 16.083 67.395 1.00 16.17 105 TRP A C 1
ATOM 772 O O . TRP A 1 105 ? 9.396 15.512 66.748 1.00 13.43 105 TRP A O 1
ATOM 783 N N . THR A 1 106 ? 8.756 16.892 68.426 1.00 16.52 106 THR A N 1
ATOM 784 C CA . THR A 1 106 ? 10.098 17.170 68.904 1.00 16.64 106 THR A CA 1
ATOM 785 C C . THR A 1 106 ? 10.107 17.080 70.414 1.00 19.18 106 THR A C 1
ATOM 786 O O . THR A 1 106 ? 9.106 17.348 71.084 1.00 17.17 106 THR A O 1
ATOM 790 N N . GLU A 1 107 ? 11.245 16.670 70.942 1.00 18.71 107 GLU A N 1
ATOM 791 C CA . GLU A 1 107 ? 11.436 16.599 72.367 1.00 22.05 107 GLU A CA 1
ATOM 792 C C . GLU A 1 107 ? 12.034 17.931 72.810 1.00 21.48 107 GLU A C 1
ATOM 793 O O . GLU A 1 107 ? 13.250 18.112 72.794 1.00 25.68 107 GLU A O 1
ATOM 799 N N . GLY A 1 108 ? 11.170 18.883 73.148 1.00 24.22 108 GLY A N 1
ATOM 800 C CA . GLY A 1 108 ? 11.605 20.139 73.729 1.00 24.79 108 GLY A CA 1
ATOM 801 C C . GLY A 1 108 ? 12.220 21.129 72.756 1.00 32.30 108 GLY A C 1
ATOM 802 O O . GLY A 1 108 ? 12.729 22.171 73.170 1.00 32.36 108 GLY A O 1
ATOM 803 N N . GLY A 1 109 ? 12.179 20.812 71.467 1.00 26.66 109 GLY A N 1
ATOM 804 C CA . GLY A 1 109 ? 12.725 21.709 70.465 1.00 26.11 109 GLY A CA 1
ATOM 805 C C . GLY A 1 109 ? 13.945 21.123 69.789 1.00 26.35 109 GLY A C 1
ATOM 806 O O . GLY A 1 109 ? 14.460 21.684 68.822 1.00 29.03 109 GLY A O 1
ATOM 807 N N . LYS A 1 110 ? 14.404 19.983 70.297 1.00 22.53 110 LYS A N 1
ATOM 808 C CA . LYS A 1 110 ? 15.571 19.308 69.749 1.00 25.45 110 LYS A CA 1
ATOM 809 C C . LYS A 1 110 ? 15.302 18.881 68.312 1.00 29.73 110 LYS A C 1
ATOM 810 O O . LYS A 1 110 ? 14.222 18.368 68.007 1.00 27.93 110 LYS A O 1
ATOM 816 N N . ILE A 1 111 ? 16.281 19.101 67.438 1.00 25.61 111 ILE A N 1
ATOM 817 C CA . ILE A 1 111 ? 16.204 18.625 66.055 1.00 25.92 111 ILE A CA 1
ATOM 818 C C . ILE A 1 111 ? 17.048 17.365 65.937 1.00 24.70 111 ILE A C 1
ATOM 819 O O . ILE A 1 111 ? 18.266 17.402 66.125 1.00 26.50 111 ILE A O 1
ATOM 824 N N . SER A 1 112 ? 16.401 16.244 65.646 1.00 24.30 112 SER A N 1
ATOM 825 C CA . SER A 1 112 ? 17.090 14.968 65.516 1.00 25.79 112 SER A CA 1
ATOM 826 C C . SER A 1 112 ? 17.879 14.943 64.211 1.00 27.44 112 SER A C 1
ATOM 827 O O . SER A 1 112 ? 17.708 15.816 63.364 1.00 25.87 112 SER A O 1
ATOM 830 N N . ASP A 1 113 ? 18.744 13.950 64.055 1.00 27.28 113 ASP A N 1
ATOM 831 C CA . ASP A 1 113 ? 19.457 13.765 62.803 1.00 28.80 113 ASP A CA 1
ATOM 832 C C . ASP A 1 113 ? 18.489 13.278 61.720 1.00 27.01 113 ASP A C 1
ATOM 833 O O . ASP A 1 113 ? 17.666 12.393 61.961 1.00 25.08 113 ASP A O 1
ATOM 838 N N . THR A 1 114 ? 18.588 13.859 60.532 1.00 24.78 114 THR A N 1
ATOM 839 C CA . THR A 1 114 ? 17.777 13.412 59.399 1.00 22.92 114 THR A CA 1
ATOM 840 C C . THR A 1 114 ? 18.191 11.999 59.008 1.00 22.59 114 THR A C 1
ATOM 841 O O . THR A 1 114 ? 19.375 11.667 59.038 1.00 23.24 114 THR A O 1
ATOM 845 N N . LEU A 1 115 ? 17.215 11.157 58.662 1.00 16.11 115 LEU A N 1
ATOM 846 C CA . LEU A 1 115 ? 17.489 9.782 58.275 1.00 16.00 115 LEU A CA 1
ATOM 847 C C . LEU A 1 115 ? 17.060 9.602 56.836 1.00 19.13 115 LEU A C 1
ATOM 848 O O . LEU A 1 115 ? 16.288 10.400 56.324 1.00 18.29 115 LEU A O 1
ATOM 853 N N . GLU A 1 116 ? 17.556 8.557 56.190 1.00 21.58 116 GLU A N 1
ATOM 854 C CA . GLU A 1 116 ? 17.229 8.323 54.792 1.00 21.37 116 GLU A CA 1
ATOM 855 C C . GLU A 1 116 ? 16.640 6.927 54.637 1.00 24.79 116 GLU A C 1
ATOM 856 O O . GLU A 1 116 ? 17.061 5.988 55.313 1.00 26.02 116 GLU A O 1
ATOM 862 N N . GLU A 1 117 ? 15.644 6.800 53.765 1.00 18.81 117 GLU A N 1
ATOM 863 C CA . GLU A 1 117 ? 14.945 5.536 53.551 1.00 22.78 117 GLU A CA 1
ATOM 864 C C . GLU A 1 117 ? 14.693 5.367 52.060 1.00 20.83 117 GLU A C 1
ATOM 865 O O . GLU A 1 117 ? 14.291 6.315 51.382 1.00 20.24 117 GLU A O 1
ATOM 871 N N . LYS A 1 118 ? 14.934 4.169 51.549 1.00 20.44 118 LYS A N 1
ATOM 872 C CA . LYS A 1 118 ? 14.517 3.843 50.193 1.00 20.60 118 LYS A CA 1
ATOM 873 C C . LYS A 1 118 ? 13.039 3.491 50.237 1.00 19.94 118 LYS A C 1
ATOM 874 O O . LYS A 1 118 ? 12.608 2.705 51.075 1.00 19.81 118 LYS A O 1
ATOM 880 N N . VAL A 1 119 ? 12.255 4.097 49.355 1.00 14.95 119 VAL A N 1
ATOM 881 C CA . VAL A 1 119 ? 10.814 3.878 49.333 1.00 14.36 119 VAL A CA 1
ATOM 882 C C . VAL A 1 119 ? 10.408 3.644 47.886 1.00 17.05 119 VAL A C 1
ATOM 883 O O . VAL A 1 119 ? 10.891 4.348 46.998 1.00 16.35 119 VAL A O 1
ATOM 887 N N . SER A 1 120 ? 9.545 2.655 47.648 1.00 16.04 120 SER A N 1
ATOM 888 C CA . SER A 1 120 ? 8.957 2.452 46.324 1.00 18.15 120 SER A CA 1
ATOM 889 C C . SER A 1 120 ? 7.688 3.277 46.208 1.00 16.89 120 SER A C 1
ATOM 890 O O . SER A 1 120 ? 6.833 3.242 47.095 1.00 17.54 120 SER A O 1
ATOM 893 N N . VAL A 1 121 ? 7.552 4.020 45.118 1.00 13.75 121 VAL A N 1
ATOM 894 C CA . VAL A 1 121 ? 6.363 4.839 44.928 1.00 14.57 121 VAL A CA 1
ATOM 895 C C . VAL A 1 121 ? 5.797 4.593 43.536 1.00 16.24 121 VAL A C 1
ATOM 896 O O . VAL A 1 121 ? 6.548 4.445 42.571 1.00 15.46 121 VAL A O 1
ATOM 900 N N . SER A 1 122 ? 4.476 4.530 43.441 1.00 15.40 122 SER A N 1
ATOM 901 C CA . SER A 1 122 ? 3.805 4.380 42.149 1.00 12.69 122 SER A CA 1
ATOM 902 C C . SER A 1 122 ? 3.936 5.661 41.340 1.00 15.13 122 SER A C 1
ATOM 903 O O . SER A 1 122 ? 3.845 6.757 41.880 1.00 15.09 122 SER A O 1
ATOM 906 N N . ILE A 1 123 ? 4.168 5.516 40.042 1.00 13.16 123 ILE A N 1
ATOM 907 C CA . ILE A 1 123 ? 4.281 6.656 39.133 1.00 14.75 123 ILE A CA 1
ATOM 908 C C . ILE A 1 123 ? 3.385 6.362 37.939 1.00 13.25 123 ILE A C 1
ATOM 909 O O . ILE A 1 123 ? 3.813 5.725 36.978 1.00 16.59 123 ILE A O 1
ATOM 914 N N . PRO A 1 124 ? 2.116 6.775 38.014 1.00 12.51 124 PRO A N 1
ATOM 915 C CA . PRO A 1 124 ? 1.254 6.678 36.830 1.00 13.92 124 PRO A CA 1
ATOM 916 C C . PRO A 1 124 ? 1.586 7.852 35.919 1.00 12.19 124 PRO A C 1
ATOM 917 O O . PRO A 1 124 ? 1.841 8.952 36.401 1.00 13.41 124 PRO A O 1
ATOM 921 N N . PHE A 1 125 ? 1.638 7.626 34.614 1.00 10.05 125 PHE A N 1
ATOM 922 C CA . PHE A 1 125 ? 2.138 8.663 33.726 1.00 10.96 125 PHE A CA 1
ATOM 923 C C . PHE A 1 125 ? 1.507 8.637 32.348 1.00 11.95 125 PHE A C 1
ATOM 924 O O . PHE A 1 125 ? 0.976 7.612 31.899 1.00 10.66 125 PHE A O 1
ATOM 932 N N . ILE A 1 126 ? 1.580 9.780 31.674 1.00 11.26 126 ILE A N 1
ATOM 933 C CA . ILE A 1 126 ? 0.951 9.954 30.377 1.00 10.23 126 ILE A CA 1
ATOM 934 C C . ILE A 1 126 ? 2.035 10.014 29.306 1.00 12.42 126 ILE A C 1
ATOM 935 O O . ILE A 1 126 ? 3.029 10.739 29.455 1.00 12.71 126 ILE A O 1
ATOM 940 N N . GLY A 1 127 ? 1.863 9.221 28.257 1.00 11.09 127 GLY A N 1
ATOM 941 C CA . GLY A 1 127 ? 2.807 9.189 27.149 1.00 11.10 127 GLY A CA 1
ATOM 942 C C . GLY A 1 127 ? 2.555 10.284 26.132 1.00 15.08 127 GLY A C 1
ATOM 943 O O . GLY A 1 127 ? 1.619 11.062 26.278 1.00 14.27 127 GLY A O 1
ATOM 944 N N . GLU A 1 128 ? 3.389 10.356 25.098 1.00 14.13 128 GLU A N 1
ATOM 945 C CA . GLU A 1 128 ? 3.168 11.328 24.030 1.00 16.71 128 GLU A CA 1
ATOM 946 C C . GLU A 1 128 ? 1.896 10.955 23.277 1.00 17.37 128 GLU A C 1
ATOM 947 O O . GLU A 1 128 ? 1.759 9.830 22.800 1.00 18.77 128 GLU A O 1
ATOM 953 N N . GLY A 1 129 ? 0.957 11.892 23.201 1.00 19.61 129 GLY A N 1
ATOM 954 C CA . GLY A 1 129 ? -0.316 11.623 22.563 1.00 21.96 129 GLY A CA 1
ATOM 955 C C . GLY A 1 129 ? -1.407 11.227 23.538 1.00 23.16 129 GLY A C 1
ATOM 956 O O . GLY A 1 129 ? -2.571 11.096 23.153 1.00 27.75 129 GLY A O 1
ATOM 957 N N . GLY A 1 130 ? -1.042 11.021 24.801 1.00 16.84 130 GLY A N 1
ATOM 958 C CA . GLY A 1 130 ? -2.041 10.833 25.843 1.00 14.86 130 GLY A CA 1
ATOM 959 C C . GLY A 1 130 ? -2.197 9.440 26.450 1.00 17.83 130 GLY A C 1
ATOM 960 O O . GLY A 1 130 ? -3.059 9.247 27.318 1.00 18.66 130 GLY A O 1
ATOM 961 N N . GLY A 1 131 ? -1.366 8.486 26.036 1.00 14.28 131 GLY A N 1
ATOM 962 C CA . GLY A 1 131 ? -1.484 7.118 26.540 1.00 15.81 131 GLY A CA 1
ATOM 963 C C . GLY A 1 131 ? -1.276 6.991 28.039 1.00 13.51 131 GLY A C 1
ATOM 964 O O . GLY A 1 131 ? -0.378 7.621 28.604 1.00 13.07 131 GLY A O 1
ATOM 965 N N . LYS A 1 132 ? -2.095 6.172 28.706 1.00 11.53 132 LYS A N 1
ATOM 966 C CA . LYS A 1 132 ? -1.985 6.031 30.154 1.00 11.66 132 LYS A CA 1
ATOM 967 C C . LYS A 1 132 ? -1.111 4.835 30.532 1.00 11.88 132 LYS A C 1
ATOM 968 O O . LYS A 1 132 ? -1.296 3.732 30.013 1.00 12.98 132 LYS A O 1
ATOM 974 N N . ASN A 1 133 ? -0.162 5.061 31.433 1.00 10.31 133 ASN A N 1
ATOM 975 C CA . ASN A 1 133 ? 0.812 4.034 31.823 1.00 10.85 133 ASN A CA 1
ATOM 976 C C . ASN A 1 133 ? 1.019 3.976 33.322 1.00 11.78 133 ASN A C 1
ATOM 977 O O . ASN A 1 133 ? 0.794 4.959 34.040 1.00 11.94 133 ASN A O 1
ATOM 982 N N . SER A 1 134 ? 1.448 2.815 33.806 1.00 9.76 134 SER A N 1
ATOM 983 C CA . SER A 1 134 ? 1.727 2.643 35.229 1.00 10.45 134 SER A CA 1
ATOM 984 C C . SER A 1 134 ? 3.121 2.059 35.454 1.00 12.00 134 SER A C 1
ATOM 985 O O . SER A 1 134 ? 3.511 1.067 34.824 1.00 11.85 134 SER A O 1
ATOM 988 N N . THR A 1 135 ? 3.880 2.668 36.357 1.00 11.43 135 THR A N 1
ATOM 989 C CA . THR A 1 135 ? 5.161 2.093 36.762 1.00 11.61 135 THR A CA 1
ATOM 990 C C . THR A 1 135 ? 5.466 2.419 38.215 1.00 11.70 135 THR A C 1
ATOM 991 O O . THR A 1 135 ? 4.664 3.060 38.891 1.00 12.41 135 THR A O 1
ATOM 995 N N . THR A 1 136 ? 6.604 1.932 38.699 1.00 11.90 136 THR A N 1
ATOM 996 C CA . THR A 1 136 ? 7.028 2.153 40.074 1.00 14.21 136 THR A CA 1
ATOM 997 C C . THR A 1 136 ? 8.493 2.568 40.049 1.00 14.61 136 THR A C 1
ATOM 998 O O . THR A 1 136 ? 9.263 2.109 39.195 1.00 15.88 136 THR A O 1
ATOM 1002 N N . ILE A 1 137 ? 8.867 3.481 40.941 1.00 12.70 137 ILE A N 1
ATOM 1003 C CA . ILE A 1 137 ? 10.257 3.909 41.089 1.00 12.99 137 ILE A CA 1
ATOM 1004 C C . ILE A 1 137 ? 10.678 3.746 42.544 1.00 15.48 137 ILE A C 1
ATOM 1005 O O . ILE A 1 137 ? 9.893 4.036 43.450 1.00 17.74 137 ILE A O 1
ATOM 1010 N N . GLU A 1 138 ? 11.898 3.258 42.763 1.00 14.93 138 GLU A N 1
ATOM 1011 C CA . GLU A 1 138 ? 12.482 3.175 44.103 1.00 16.39 138 GLU A CA 1
ATOM 1012 C C . GLU A 1 138 ? 13.450 4.339 44.231 1.00 17.76 138 GLU A C 1
ATOM 1013 O O . GLU A 1 138 ? 14.338 4.496 43.400 1.00 21.93 138 GLU A O 1
ATOM 1019 N N . ALA A 1 139 ? 13.282 5.165 45.258 1.00 14.79 139 ALA A N 1
ATOM 1020 C CA . ALA A 1 139 ? 14.158 6.325 45.404 1.00 16.39 139 ALA A CA 1
ATOM 1021 C C . ALA A 1 139 ? 14.481 6.566 46.861 1.00 16.44 139 ALA A C 1
ATOM 1022 O O . ALA A 1 139 ? 13.742 6.129 47.741 1.00 16.69 139 ALA A O 1
ATOM 1024 N N . ASN A 1 140 ? 15.576 7.277 47.102 1.00 16.42 140 ASN A N 1
ATOM 1025 C CA . ASN A 1 140 ? 15.923 7.709 48.453 1.00 18.45 140 ASN A CA 1
ATOM 1026 C C . ASN A 1 140 ? 15.062 8.879 48.912 1.00 16.59 140 ASN A C 1
ATOM 1027 O O . ASN A 1 140 ? 14.902 9.873 48.193 1.00 15.21 140 ASN A O 1
ATOM 1032 N N . PHE A 1 141 ? 14.507 8.757 50.113 1.00 15.67 141 PHE A N 1
ATOM 1033 C CA . PHE A 1 141 ? 13.775 9.852 50.734 1.00 14.89 141 PHE A CA 1
ATOM 1034 C C . PHE A 1 141 ? 14.397 10.167 52.083 1.00 18.14 141 PHE A C 1
ATOM 1035 O O . PHE A 1 141 ? 14.530 9.289 52.936 1.00 21.40 141 PHE A O 1
ATOM 1043 N N . ALA A 1 142 ? 14.779 11.421 52.270 1.00 14.60 142 ALA A N 1
ATOM 1044 C CA . ALA A 1 142 ? 15.230 11.891 53.582 1.00 15.41 142 ALA A CA 1
ATOM 1045 C C . ALA A 1 142 ? 14.017 12.340 54.387 1.00 15.91 142 ALA A C 1
ATOM 1046 O O . ALA A 1 142 ? 13.071 12.898 53.835 1.00 16.77 142 ALA A O 1
ATOM 1048 N N . HIS A 1 143 ? 14.043 12.121 55.700 1.00 14.03 143 HIS A N 1
ATOM 1049 C CA . HIS A 1 143 ? 12.926 12.539 56.528 1.00 14.75 143 HIS A CA 1
ATOM 1050 C C . HIS A 1 143 ? 13.370 12.945 57.929 1.00 13.34 143 HIS A C 1
ATOM 1051 O O . HIS A 1 143 ? 14.367 12.444 58.460 1.00 16.95 143 HIS A O 1
ATOM 1058 N N . ASN A 1 144 ? 12.600 13.845 58.518 1.00 14.52 144 ASN A N 1
ATOM 1059 C CA . ASN A 1 144 ? 12.890 14.325 59.864 1.00 15.55 144 ASN A CA 1
ATOM 1060 C C . ASN A 1 144 ? 11.617 14.801 60.547 1.00 15.02 144 ASN A C 1
ATOM 1061 O O . ASN A 1 144 ? 11.094 15.875 60.239 1.00 17.01 144 ASN A O 1
ATOM 1066 N N . SER A 1 145 ? 11.116 13.985 61.472 1.00 15.55 145 SER A N 1
ATOM 1067 C CA . SER A 1 145 ? 9.856 14.278 62.145 1.00 17.53 145 SER A CA 1
ATOM 1068 C C . SER A 1 145 ? 9.916 15.493 63.069 1.00 18.89 145 SER A C 1
ATOM 1069 O O . SER A 1 145 ? 8.875 16.003 63.478 1.00 17.53 145 SER A O 1
ATOM 1072 N N . SER A 1 146 ? 11.125 15.960 63.382 1.00 18.18 146 SER A N 1
ATOM 1073 C CA . SER A 1 146 ? 11.302 17.034 64.369 1.00 16.26 146 SER A CA 1
ATOM 1074 C C . SER A 1 146 ? 11.308 18.448 63.774 1.00 21.66 146 SER A C 1
ATOM 1075 O O . SER A 1 146 ? 11.359 19.434 64.517 1.00 22.49 146 SER A O 1
ATOM 1078 N N . THR A 1 147 ? 11.267 18.554 62.444 1.00 17.57 147 THR A N 1
ATOM 1079 C CA . THR A 1 147 ? 11.274 19.865 61.789 1.00 18.23 147 THR A CA 1
ATOM 1080 C C . THR A 1 147 ? 10.442 19.882 60.497 1.00 18.50 147 THR A C 1
ATOM 1081 O O . THR A 1 147 ? 10.265 18.848 59.862 1.00 16.89 147 THR A O 1
ATOM 1085 N N . THR A 1 148 ? 9.917 21.046 60.123 1.00 19.24 148 THR A N 1
ATOM 1086 C CA . THR A 1 148 ? 9.183 21.178 58.859 1.00 18.49 148 THR A CA 1
ATOM 1087 C C . THR A 1 148 ? 10.120 21.488 57.694 1.00 21.05 148 THR A C 1
ATOM 1088 O O . THR A 1 148 ? 9.695 21.509 56.540 1.00 19.84 148 THR A O 1
ATOM 1092 N N . THR A 1 149 ? 11.387 21.744 57.999 1.00 20.98 149 THR A N 1
ATOM 1093 C CA . THR A 1 149 ? 12.380 22.080 56.976 1.00 20.30 149 THR A CA 1
ATOM 1094 C C . THR A 1 149 ? 12.557 20.957 55.944 1.00 20.13 149 THR A C 1
ATOM 1095 O O . THR A 1 149 ? 12.581 19.781 56.299 1.00 19.04 149 THR A O 1
ATOM 1099 N N . PHE A 1 150 ? 12.680 21.324 54.671 1.00 19.97 150 PHE A N 1
ATOM 1100 C CA . PHE A 1 150 ? 12.874 20.336 53.618 1.00 18.74 150 PHE A CA 1
ATOM 1101 C C . PHE A 1 150 ? 14.138 19.519 53.779 1.00 21.33 150 PHE A C 1
ATOM 1102 O O . PHE A 1 150 ? 15.194 20.044 54.112 1.00 23.37 150 PHE A O 1
ATOM 1110 N N . GLN A 1 151 ? 14.011 18.216 53.546 1.00 16.88 151 GLN A N 1
ATOM 1111 C CA . GLN A 1 151 ? 15.133 17.295 53.612 1.00 16.41 151 GLN A CA 1
ATOM 1112 C C . GLN A 1 151 ? 15.323 16.705 52.220 1.00 19.27 151 GLN A C 1
ATOM 1113 O O . GLN A 1 151 ? 14.397 16.098 51.669 1.00 17.52 151 GLN A O 1
ATOM 1119 N N . GLN A 1 152 ? 16.512 16.911 51.653 1.00 20.19 152 GLN A N 1
ATOM 1120 C CA . GLN A 1 152 ? 16.827 16.490 50.287 1.00 18.27 152 GLN A CA 1
ATOM 1121 C C . GLN A 1 152 ? 17.539 15.149 50.233 1.00 19.09 152 GLN A C 1
ATOM 1122 O O . GLN A 1 152 ? 18.347 14.829 51.100 1.00 19.13 152 GLN A O 1
ATOM 1128 N N . ALA A 1 153 ? 17.265 14.377 49.185 1.00 16.00 153 ALA A N 1
ATOM 1129 C CA . ALA A 1 153 ? 17.986 13.131 48.944 1.00 17.83 153 ALA A CA 1
ATOM 1130 C C . ALA A 1 153 ? 18.119 12.904 47.444 1.00 17.96 153 ALA A C 1
ATOM 1131 O O . ALA A 1 153 ? 17.233 13.282 46.675 1.00 18.38 153 ALA A O 1
ATOM 1133 N N . SER A 1 154 ? 19.213 12.273 47.037 1.00 19.04 154 SER A N 1
ATOM 1134 C CA . SER A 1 154 ? 19.436 11.982 45.626 1.00 18.58 154 SER A CA 1
ATOM 1135 C C . SER A 1 154 ? 19.542 10.490 45.375 1.00 20.65 154 SER A C 1
ATOM 1136 O O . SER A 1 154 ? 19.974 9.726 46.236 1.00 20.04 154 SER A O 1
ATOM 1139 N N . THR A 1 155 ? 19.157 10.081 44.172 1.00 16.76 155 THR A N 1
ATOM 1140 C CA . THR A 1 155 ? 19.242 8.693 43.770 1.00 17.52 155 THR A CA 1
ATOM 1141 C C . THR A 1 155 ? 19.750 8.710 42.341 1.00 18.08 155 THR A C 1
ATOM 1142 O O . THR A 1 155 ? 19.091 9.250 41.451 1.00 18.85 155 THR A O 1
ATOM 1146 N N . ASP A 1 156 ? 20.934 8.154 42.119 1.00 18.89 156 ASP A N 1
ATOM 1147 C CA . ASP A 1 156 ? 21.505 8.168 40.782 1.00 22.25 156 ASP A CA 1
ATOM 1148 C C . ASP A 1 156 ? 21.066 6.918 40.040 1.00 22.87 156 ASP A C 1
ATOM 1149 O O . ASP A 1 156 ? 21.068 5.827 40.608 1.00 25.63 156 ASP A O 1
ATOM 1154 N N . ILE A 1 157 ? 20.674 7.067 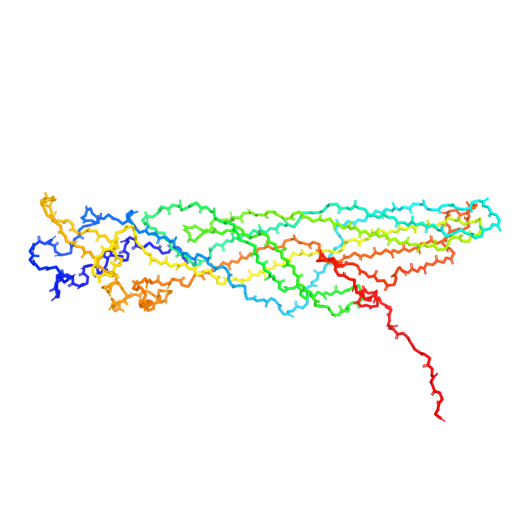38.775 1.00 17.95 157 ILE A N 1
ATOM 1155 C CA . ILE A 1 157 ? 20.432 5.887 37.961 1.00 21.87 157 ILE A CA 1
ATOM 1156 C C . ILE A 1 157 ? 21.140 5.989 36.622 1.00 22.34 157 ILE A C 1
ATOM 1157 O O . ILE A 1 157 ? 21.609 7.064 36.225 1.00 23.29 157 ILE A O 1
ATOM 1162 N N . GLU A 1 158 ? 21.217 4.858 35.936 1.00 20.61 158 GLU A N 1
ATOM 1163 C CA . GLU A 1 158 ? 21.877 4.801 34.645 1.00 21.12 158 GLU A CA 1
ATOM 1164 C C . GLU A 1 158 ? 20.894 4.277 33.612 1.00 21.52 158 GLU A C 1
ATOM 1165 O O . GLU A 1 158 ? 20.291 3.214 33.802 1.00 25.31 158 GLU A O 1
ATOM 1171 N N . TRP A 1 159 ? 20.717 5.030 32.530 1.00 19.36 159 TRP A N 1
ATOM 1172 C CA . TRP A 1 159 ? 19.945 4.559 31.394 1.00 20.33 159 TRP A CA 1
ATOM 1173 C C . TRP A 1 159 ? 20.898 3.883 30.409 1.00 23.75 159 TRP A C 1
ATOM 1174 O O . TRP A 1 159 ? 21.738 4.540 29.788 1.00 26.25 159 TRP A O 1
ATOM 1185 N N . ASN A 1 160 ? 20.774 2.562 30.304 1.00 21.10 160 ASN A N 1
ATOM 1186 C CA . ASN A 1 160 ? 21.593 1.755 29.408 1.00 26.63 160 ASN A CA 1
ATOM 1187 C C . ASN A 1 160 ? 20.705 1.214 28.308 1.00 25.82 160 ASN A C 1
ATOM 1188 O O . ASN A 1 160 ? 19.872 0.337 28.544 1.00 26.86 160 ASN A O 1
ATOM 1193 N N . ILE A 1 161 ? 20.857 1.767 27.111 1.00 23.85 161 ILE A N 1
ATOM 1194 C CA . ILE A 1 161 ? 20.036 1.367 25.982 1.00 26.11 161 ILE A CA 1
ATOM 1195 C C . ILE A 1 161 ? 20.943 0.869 24.873 1.00 24.63 161 ILE A C 1
ATOM 1196 O O . ILE A 1 161 ? 21.806 1.607 24.404 1.00 27.50 161 ILE A O 1
ATOM 1201 N N . SER A 1 162 ? 20.763 -0.380 24.460 1.00 24.37 162 SER A N 1
ATOM 1202 C CA . SER A 1 162 ? 21.534 -0.912 23.343 1.00 30.57 162 SER A CA 1
ATOM 1203 C C . SER A 1 162 ? 20.575 -1.453 22.298 1.00 33.29 162 SER A C 1
ATOM 1204 O O . SER A 1 162 ? 19.621 -2.162 22.626 1.00 32.91 162 SER A O 1
ATOM 1207 N N . GLN A 1 163 ? 20.831 -1.114 21.040 1.00 34.62 163 GLN A N 1
ATOM 1208 C CA . GLN A 1 163 ? 19.901 -1.410 19.960 1.00 38.08 163 GLN A CA 1
ATOM 1209 C C . GLN A 1 163 ? 20.632 -1.731 18.666 1.00 35.85 163 GLN A C 1
ATOM 1210 O O . GLN A 1 163 ? 21.338 -0.882 18.128 1.00 36.17 163 GLN A O 1
ATOM 1216 N N . PRO A 1 164 ? 20.471 -2.963 18.162 1.00 35.05 164 PRO A N 1
ATOM 1217 C CA . PRO A 1 164 ? 20.888 -3.205 16.779 1.00 33.00 164 PRO A CA 1
ATOM 1218 C C . PRO A 1 164 ? 19.929 -2.481 15.838 1.00 32.24 164 PRO A C 1
ATOM 1219 O O . PRO A 1 164 ? 18.725 -2.436 16.090 1.00 33.14 164 PRO A O 1
ATOM 1223 N N . VAL A 1 165 ? 20.456 -1.878 14.783 1.00 27.45 165 VAL A N 1
ATOM 1224 C CA . VAL A 1 165 ? 19.595 -1.258 13.787 1.00 28.27 165 VAL A CA 1
ATOM 1225 C C . VAL A 1 165 ? 20.190 -1.538 12.416 1.00 26.70 165 VAL A C 1
ATOM 1226 O O . VAL A 1 165 ? 21.409 -1.498 12.234 1.00 25.75 165 VAL A O 1
ATOM 1230 N N . LEU A 1 166 ? 19.326 -1.865 11.462 1.00 26.39 166 LEU A N 1
ATOM 1231 C CA . LEU A 1 166 ? 19.771 -2.266 10.137 1.00 27.59 166 LEU A CA 1
ATOM 1232 C C . LEU A 1 166 ? 19.934 -1.014 9.278 1.00 26.28 166 LEU A C 1
ATOM 1233 O O . LEU A 1 166 ? 18.955 -0.313 9.007 1.00 27.40 166 LEU A O 1
ATOM 1238 N N . VAL A 1 167 ? 21.175 -0.724 8.882 1.00 21.05 167 VAL A N 1
ATOM 1239 C CA . VAL A 1 167 ? 21.489 0.473 8.105 1.00 22.51 167 VAL A CA 1
ATOM 1240 C C . VAL A 1 167 ? 21.708 0.105 6.644 1.00 22.56 167 VAL A C 1
ATOM 1241 O O . VAL A 1 167 ? 22.703 -0.533 6.312 1.00 25.27 167 VAL A O 1
ATOM 1245 N N . PRO A 1 168 ? 20.777 0.510 5.766 1.00 22.09 168 PRO A N 1
ATOM 1246 C CA . PRO A 1 168 ? 20.878 0.164 4.340 1.00 25.68 168 PRO A CA 1
ATOM 1247 C C . PRO A 1 168 ? 22.120 0.782 3.691 1.00 25.90 168 PRO A C 1
ATOM 1248 O O . PRO A 1 168 ? 22.720 1.698 4.258 1.00 21.10 168 PRO A O 1
ATOM 1252 N N . PRO A 1 169 ? 22.519 0.277 2.515 1.00 25.50 169 PRO A N 1
ATOM 1253 C CA . PRO A 1 169 ? 23.672 0.860 1.816 1.00 25.57 169 PRO A CA 1
ATOM 1254 C C . PRO A 1 169 ? 23.494 2.353 1.539 1.00 23.05 169 PRO A C 1
ATOM 1255 O O . PRO A 1 169 ? 22.375 2.781 1.234 1.00 22.10 169 PRO A O 1
ATOM 1259 N N . ARG A 1 170 ? 24.579 3.122 1.661 1.00 24.15 170 ARG A N 1
ATOM 1260 C CA . ARG A 1 170 ? 24.593 4.540 1.302 1.00 24.69 170 ARG A CA 1
ATOM 1261 C C . ARG A 1 170 ? 23.556 5.349 2.072 1.00 20.83 170 ARG A C 1
ATOM 1262 O O . ARG A 1 170 ? 22.911 6.242 1.525 1.00 20.97 170 ARG A O 1
ATOM 1270 N N . LYS A 1 171 ? 23.410 5.028 3.357 1.00 21.92 171 LYS A N 1
ATOM 1271 C CA . LYS A 1 171 ? 22.484 5.743 4.228 1.00 18.74 171 LYS A CA 1
ATOM 1272 C C . LYS A 1 171 ? 23.185 6.193 5.495 1.00 15.79 171 LYS A C 1
ATOM 1273 O O . LYS A 1 171 ? 24.165 5.586 5.929 1.00 18.23 171 LYS A O 1
ATOM 1279 N N . GLN A 1 172 ? 22.665 7.256 6.089 1.00 16.20 172 GLN A N 1
ATOM 1280 C CA . GLN A 1 172 ? 23.005 7.618 7.461 1.00 15.50 172 GLN A CA 1
ATOM 1281 C C . GLN A 1 172 ? 21.741 7.441 8.288 1.00 15.97 172 GLN A C 1
ATOM 1282 O O . GLN A 1 172 ? 20.655 7.844 7.857 1.00 16.29 172 GLN A O 1
ATOM 1288 N N . VAL A 1 173 ? 21.872 6.821 9.456 1.00 15.10 173 VAL A N 1
ATOM 1289 C CA . VAL A 1 173 ? 20.745 6.718 10.378 1.00 14.81 173 VAL A CA 1
ATOM 1290 C C . VAL A 1 173 ? 21.111 7.476 11.643 1.00 13.48 173 VAL A C 1
ATOM 1291 O O . VAL A 1 173 ? 22.149 7.224 12.246 1.00 15.29 173 VAL A O 1
ATOM 1295 N N . VAL A 1 174 ? 20.263 8.424 12.025 1.00 12.73 174 VAL A N 1
ATOM 1296 C CA . VAL A 1 174 ? 20.455 9.185 13.261 1.00 13.29 174 VAL A CA 1
ATOM 1297 C C . VAL A 1 174 ? 19.507 8.617 14.310 1.00 13.32 174 VAL A C 1
ATOM 1298 O O . VAL A 1 174 ? 18.301 8.495 14.055 1.00 13.26 174 VAL A O 1
ATOM 1302 N N . ALA A 1 175 ? 20.063 8.258 15.466 1.00 14.27 175 ALA A N 1
ATOM 1303 C CA . ALA A 1 175 ? 19.286 7.727 16.589 1.00 12.97 175 ALA A CA 1
ATOM 1304 C C . ALA A 1 175 ? 19.159 8.828 17.618 1.00 15.77 175 ALA A C 1
ATOM 1305 O O . ALA A 1 175 ? 20.166 9.366 18.068 1.00 15.10 175 ALA A O 1
ATOM 1307 N N . THR A 1 176 ? 17.927 9.168 17.988 1.00 11.96 176 THR A N 1
ATOM 1308 C CA . THR A 1 176 ? 17.717 10.211 18.991 1.00 13.52 176 THR A CA 1
ATOM 1309 C C . THR A 1 176 ? 17.135 9.615 20.260 1.00 14.30 176 THR A C 1
ATOM 1310 O O . THR A 1 176 ? 16.031 9.057 20.250 1.00 13.95 176 THR A O 1
ATOM 1314 N N . LEU A 1 177 ? 17.881 9.738 21.349 1.00 11.48 177 LEU A N 1
ATOM 1315 C CA . LEU A 1 177 ? 17.420 9.312 22.666 1.00 11.75 177 LEU A CA 1
ATOM 1316 C C . LEU A 1 177 ? 16.631 10.459 23.268 1.00 12.93 177 LEU A C 1
ATOM 1317 O O . LEU A 1 177 ? 17.083 11.597 23.242 1.00 13.71 177 LEU A O 1
ATOM 1322 N N . VAL A 1 178 ? 15.445 10.169 23.798 1.00 12.32 178 VAL A N 1
ATOM 1323 C CA . VAL A 1 178 ? 14.670 11.164 24.535 1.00 11.77 178 VAL A CA 1
ATOM 1324 C C . VAL A 1 178 ? 14.296 10.553 25.870 1.00 11.28 178 VAL A C 1
ATOM 1325 O O . VAL A 1 178 ? 13.744 9.454 25.915 1.00 13.23 178 VAL A O 1
ATOM 1329 N N . ILE A 1 179 ? 14.602 11.255 26.960 1.00 10.05 179 ILE A N 1
ATOM 1330 C CA . ILE A 1 179 ? 14.175 10.819 28.288 1.00 10.99 179 ILE A CA 1
ATOM 1331 C C . ILE A 1 179 ? 13.096 11.775 28.775 1.00 14.50 179 ILE A C 1
ATOM 1332 O O . ILE A 1 179 ? 13.294 12.994 28.777 1.00 13.37 179 ILE A O 1
ATOM 1337 N N . MET A 1 180 ? 11.944 11.223 29.152 1.00 10.54 180 MET A N 1
ATOM 1338 C CA . MET A 1 180 ? 10.829 12.015 29.676 1.00 10.55 180 MET A CA 1
ATOM 1339 C C . MET A 1 180 ? 10.782 11.886 31.187 1.00 12.54 180 MET A C 1
ATOM 1340 O O . MET A 1 180 ? 10.926 10.793 31.726 1.00 12.95 180 MET A O 1
ATOM 1345 N N . GLY A 1 181 ? 10.591 13.000 31.887 1.00 11.45 181 GLY A N 1
ATOM 1346 C CA . GLY A 1 181 ? 10.523 12.951 33.337 1.00 12.60 181 GLY A CA 1
ATOM 1347 C C . GLY A 1 181 ? 9.452 13.868 33.875 1.00 14.21 181 GLY A C 1
ATOM 1348 O O . GLY A 1 181 ? 8.809 14.613 33.131 1.00 13.64 181 GLY A O 1
ATOM 1349 N N . GLY A 1 182 ? 9.243 13.817 35.184 1.00 15.27 182 GLY A N 1
ATOM 1350 C CA . GLY A 1 182 ? 8.209 14.641 35.771 1.00 17.31 182 GLY A CA 1
ATOM 1351 C C . GLY A 1 182 ? 8.553 15.095 37.168 1.00 16.18 182 GLY A C 1
ATOM 1352 O O . GLY A 1 182 ? 9.600 14.737 37.718 1.00 16.51 182 GLY A O 1
ATOM 1353 N N . ASN A 1 183 ? 7.652 15.907 37.717 1.00 18.66 183 ASN A N 1
ATOM 1354 C CA . ASN A 1 183 ? 7.744 16.398 39.083 1.00 17.31 183 ASN A CA 1
ATOM 1355 C C . ASN A 1 183 ? 6.452 16.016 39.783 1.00 18.22 183 ASN A C 1
ATOM 1356 O O . ASN A 1 183 ? 5.361 16.422 39.361 1.00 20.69 183 ASN A O 1
ATOM 1361 N N . PHE A 1 184 ? 6.565 15.212 40.836 1.00 16.23 184 PHE A N 1
ATOM 1362 C CA . PHE A 1 184 ? 5.387 14.610 41.450 1.00 16.10 184 PHE A CA 1
ATOM 1363 C C . PHE A 1 184 ? 5.320 14.968 42.917 1.00 16.84 184 PHE A C 1
ATOM 1364 O O . PHE A 1 184 ? 6.343 14.995 43.594 1.00 18.31 184 PHE A O 1
ATOM 1372 N N . THR A 1 185 ? 4.113 15.245 43.401 1.00 14.14 185 THR A N 1
ATOM 1373 C CA . THR A 1 185 ? 3.907 15.554 44.812 1.00 14.02 185 THR A CA 1
ATOM 1374 C C . THR A 1 185 ? 3.276 14.354 45.489 1.00 13.18 185 THR A C 1
ATOM 1375 O O . THR A 1 185 ? 2.160 13.967 45.148 1.00 15.79 185 THR A O 1
ATOM 1379 N N . ILE A 1 186 ? 3.993 13.750 46.434 1.00 14.45 186 ILE A N 1
ATOM 1380 C CA . ILE A 1 186 ? 3.510 12.516 47.052 1.00 11.69 186 ILE A CA 1
ATOM 1381 C C . ILE A 1 186 ? 3.365 12.690 48.565 1.00 12.53 186 ILE A C 1
ATOM 1382 O O . ILE A 1 186 ? 4.366 12.862 49.276 1.00 14.79 186 ILE A O 1
ATOM 1387 N N . PRO A 1 187 ? 2.119 12.639 49.066 1.00 11.56 187 PRO A N 1
ATOM 1388 C CA . PRO A 1 187 ? 1.930 12.687 50.517 1.00 13.47 187 PRO A CA 1
ATOM 1389 C C . PRO A 1 187 ? 2.238 11.318 51.096 1.00 14.43 187 PRO A C 1
ATOM 1390 O O . PRO A 1 187 ? 1.962 10.309 50.451 1.00 13.30 187 PRO A O 1
ATOM 1394 N N . MET A 1 188 ? 2.841 11.282 52.279 1.00 13.49 188 MET A N 1
ATOM 1395 C CA . MET A 1 188 ? 3.099 10.014 52.942 1.00 11.81 188 MET A CA 1
ATOM 1396 C C . MET A 1 188 ? 2.828 10.112 54.421 1.00 14.85 188 MET A C 1
ATOM 1397 O O . MET A 1 188 ? 2.943 11.182 55.013 1.00 13.77 188 MET A O 1
ATOM 1402 N N . ASP A 1 189 ? 2.488 8.982 55.029 1.00 13.22 189 ASP A N 1
ATOM 1403 C CA . ASP A 1 189 ? 2.485 8.930 56.478 1.00 15.32 189 ASP A CA 1
ATOM 1404 C C . ASP A 1 189 ? 3.914 8.719 56.921 1.00 14.41 189 ASP A C 1
ATOM 1405 O O . ASP A 1 189 ? 4.698 8.059 56.238 1.00 13.53 189 ASP A O 1
ATOM 1410 N N . LEU A 1 190 ? 4.250 9.295 58.065 1.00 13.94 190 LEU A N 1
ATOM 1411 C CA . LEU A 1 190 ? 5.544 9.055 58.686 1.00 13.91 190 LEU A CA 1
ATOM 1412 C C . LEU A 1 190 ? 5.274 8.585 60.101 1.00 15.67 190 LEU A C 1
ATOM 1413 O O . LEU A 1 190 ? 4.872 9.364 60.968 1.00 14.12 190 LEU A O 1
ATOM 1418 N N . MET A 1 191 ? 5.451 7.289 60.325 1.00 14.33 191 MET A N 1
ATOM 1419 C CA . MET A 1 191 ? 5.262 6.747 61.661 1.00 14.10 191 MET A CA 1
ATOM 1420 C C . MET A 1 191 ? 6.589 6.702 62.402 1.00 14.76 191 MET A C 1
ATOM 1421 O O . MET A 1 191 ? 7.606 6.276 61.854 1.00 15.56 191 MET A O 1
ATOM 1426 N N . THR A 1 192 ? 6.575 7.153 63.650 1.00 11.53 192 THR A N 1
ATOM 1427 C CA . THR A 1 192 ? 7.744 7.039 64.505 1.00 12.37 192 THR A CA 1
ATOM 1428 C C . THR A 1 192 ? 7.252 6.544 65.837 1.00 12.93 192 THR A C 1
ATOM 1429 O O . THR A 1 192 ? 6.146 6.880 66.269 1.00 15.19 192 THR A O 1
ATOM 1433 N N . THR A 1 193 ? 8.072 5.757 66.510 1.00 11.18 193 THR A N 1
ATOM 1434 C CA . THR A 1 193 ? 7.634 5.161 67.759 1.00 11.75 193 THR A CA 1
ATOM 1435 C C . THR A 1 193 ? 8.380 5.798 68.913 1.00 14.04 193 THR A C 1
ATOM 1436 O O . THR A 1 193 ? 9.603 5.946 68.873 1.00 16.44 193 THR A O 1
ATOM 1440 N N . ILE A 1 194 ? 7.635 6.219 69.925 1.00 10.67 194 ILE A N 1
ATOM 1441 C CA . ILE A 1 194 ? 8.224 6.835 71.098 1.00 11.01 194 ILE A CA 1
ATOM 1442 C C . ILE A 1 194 ? 8.654 5.757 72.082 1.00 11.87 194 ILE A C 1
ATOM 1443 O O . ILE A 1 194 ? 7.856 4.913 72.500 1.00 11.26 194 ILE A O 1
ATOM 1448 N N . ASP A 1 195 ? 9.934 5.773 72.442 1.00 13.46 195 ASP A N 1
ATOM 1449 C CA . ASP A 1 195 ? 10.490 4.811 73.397 1.00 10.70 195 ASP A CA 1
ATOM 1450 C C . ASP A 1 195 ? 11.407 5.617 74.314 1.00 13.89 195 ASP A C 1
ATOM 1451 O O . ASP A 1 195 ? 11.343 6.848 74.328 1.00 11.89 195 ASP A O 1
ATOM 1456 N N . SER A 1 196 ? 12.237 4.940 75.100 1.00 11.34 196 SER A N 1
ATOM 1457 C CA . SER A 1 196 ? 13.181 5.643 75.967 1.00 14.02 196 SER A CA 1
ATOM 1458 C C . SER A 1 196 ? 14.471 4.862 76.115 1.00 14.20 196 SER A C 1
ATOM 1459 O O . SER A 1 196 ? 14.518 3.660 75.841 1.00 14.59 196 SER A O 1
ATOM 1462 N N . THR A 1 197 ? 15.520 5.547 76.562 1.00 16.38 197 THR A N 1
ATOM 1463 C CA . THR A 1 197 ? 16.749 4.844 76.912 1.00 17.78 197 THR A CA 1
ATOM 1464 C C . THR A 1 197 ? 16.601 4.107 78.230 1.00 19.21 197 THR A C 1
ATOM 1465 O O . THR A 1 197 ? 17.417 3.256 78.558 1.00 19.41 197 THR A O 1
ATOM 1469 N N . GLU A 1 198 ? 15.566 4.438 78.997 1.00 17.52 198 GLU A N 1
ATOM 1470 C CA . GLU A 1 198 ? 15.371 3.834 80.308 1.00 15.14 198 GLU A CA 1
ATOM 1471 C C . GLU A 1 198 ? 13.987 3.210 80.419 1.00 17.48 198 GLU A C 1
ATOM 1472 O O . GLU A 1 198 ? 13.033 3.701 79.813 1.00 16.27 198 GLU A O 1
ATOM 1478 N N . HIS A 1 199 ? 13.896 2.108 81.151 1.00 17.55 199 HIS A N 1
ATOM 1479 C CA . HIS A 1 199 ? 12.636 1.379 81.298 1.00 16.53 199 HIS A CA 1
ATOM 1480 C C . HIS A 1 199 ? 12.464 0.928 82.734 1.00 19.63 199 HIS A C 1
ATOM 1481 O O . HIS A 1 199 ? 13.449 0.679 83.441 1.00 21.84 199 HIS A O 1
ATOM 1488 N N . TYR A 1 200 ? 11.211 0.821 83.165 1.00 16.88 200 TYR A N 1
ATOM 1489 C CA . TYR A 1 200 ? 10.894 0.246 84.460 1.00 19.33 200 TYR A CA 1
ATOM 1490 C C . TYR A 1 200 ? 9.606 -0.559 84.355 1.00 21.01 200 TYR A C 1
ATOM 1491 O O . TYR A 1 200 ? 8.613 -0.081 83.792 1.00 16.38 200 TYR A O 1
ATOM 1500 N N . SER A 1 201 ? 9.628 -1.775 84.897 1.00 19.51 201 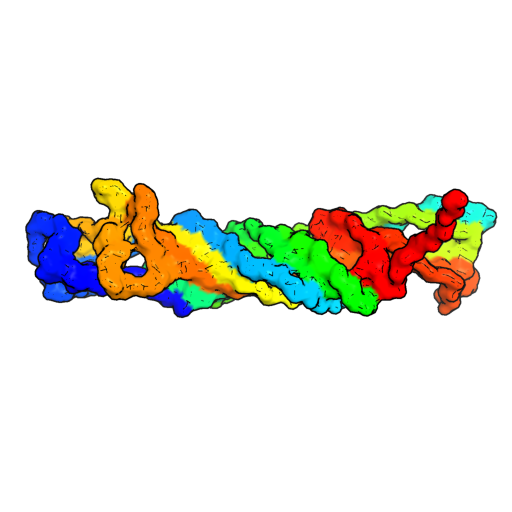SER A N 1
ATOM 1501 C CA . SER A 1 201 ? 8.469 -2.672 84.861 1.00 22.21 201 SER A CA 1
ATOM 1502 C C . SER A 1 201 ? 7.923 -2.910 83.459 1.00 22.07 201 SER A C 1
ATOM 1503 O O . SER A 1 201 ? 6.720 -3.128 83.296 1.00 22.33 201 SER A O 1
ATOM 1506 N N . GLY A 1 202 ? 8.791 -2.857 82.450 1.00 18.03 202 GLY A N 1
ATOM 1507 C CA . GLY A 1 202 ? 8.383 -3.082 81.073 1.00 18.85 202 GLY A CA 1
ATOM 1508 C C . GLY A 1 202 ? 7.945 -1.831 80.329 1.00 13.60 202 GLY A C 1
ATOM 1509 O O . GLY A 1 202 ? 7.623 -1.893 79.151 1.00 14.41 202 GLY A O 1
ATOM 1510 N N . TYR A 1 203 ? 7.933 -0.692 81.014 1.00 14.43 203 TYR A N 1
ATOM 1511 C CA . TYR A 1 203 ? 7.492 0.555 80.388 1.00 13.23 203 TYR A CA 1
ATOM 1512 C C . TYR A 1 203 ? 8.639 1.513 80.138 1.00 13.11 203 TYR A C 1
ATOM 1513 O O . TYR A 1 203 ? 9.461 1.752 81.038 1.00 13.94 203 TYR A O 1
ATOM 1522 N N . PRO A 1 204 ? 8.678 2.103 78.939 1.00 11.70 204 PRO A N 1
ATOM 1523 C CA . PRO A 1 204 ? 9.563 3.253 78.726 1.00 11.87 204 PRO A CA 1
ATOM 1524 C C . PRO A 1 204 ? 9.326 4.345 79.771 1.00 15.03 204 PRO A C 1
ATOM 1525 O O . PRO A 1 204 ? 8.191 4.700 80.105 1.00 11.52 204 PRO A O 1
ATOM 1529 N N . ILE A 1 205 ? 10.413 4.874 80.317 1.00 13.15 205 ILE A N 1
ATOM 1530 C CA . ILE A 1 205 ? 10.326 6.022 81.203 1.00 11.78 205 ILE A CA 1
ATOM 1531 C C . ILE A 1 205 ? 10.493 7.271 80.354 1.00 12.80 205 ILE A C 1
ATOM 1532 O O . ILE A 1 205 ? 11.566 7.511 79.790 1.00 13.24 205 ILE A O 1
ATOM 1537 N N . LEU A 1 206 ? 9.439 8.071 80.233 1.00 11.52 206 LEU A N 1
ATOM 1538 C CA . LEU A 1 206 ? 9.516 9.228 79.339 1.00 10.72 206 LEU A CA 1
ATOM 1539 C C . LEU A 1 206 ? 10.266 10.377 80.011 1.00 11.30 206 LEU A C 1
ATOM 1540 O O . LEU A 1 206 ? 10.832 11.243 79.336 1.00 14.57 206 LEU A O 1
ATOM 1545 N N . THR A 1 207 ? 10.263 10.366 81.338 1.00 12.12 207 THR A N 1
ATOM 1546 C CA . THR A 1 207 ? 11.120 11.254 82.126 1.00 15.09 207 THR A CA 1
ATOM 1547 C C . THR A 1 207 ? 11.104 10.799 83.566 1.00 15.64 207 THR A C 1
ATOM 1548 O O . THR A 1 207 ? 10.165 10.123 84.006 1.00 15.14 207 THR A O 1
ATOM 1552 N N . TRP A 1 208 ? 12.141 11.172 84.312 1.00 14.32 208 TRP A N 1
ATOM 1553 C CA . TRP A 1 208 ? 12.059 11.116 85.758 1.00 17.54 208 TRP A CA 1
ATOM 1554 C C . TRP A 1 208 ? 11.470 12.431 86.241 1.00 14.34 208 TRP A C 1
ATOM 1555 O O . TRP A 1 208 ? 11.677 13.491 85.633 1.00 14.32 208 TRP A O 1
ATOM 1566 N N . ILE A 1 209 ? 10.692 12.355 87.310 1.00 15.99 209 ILE A N 1
ATOM 1567 C CA . ILE A 1 209 ? 10.121 13.534 87.940 1.00 16.19 209 ILE A CA 1
ATOM 1568 C C . ILE A 1 209 ? 10.925 13.802 89.200 1.00 21.04 209 ILE A C 1
ATOM 1569 O O . ILE A 1 209 ? 10.979 12.954 90.082 1.00 19.92 209 ILE A O 1
ATOM 1574 N N . SER A 1 210 ? 11.564 14.964 89.282 1.00 19.61 210 SER A N 1
ATOM 1575 C CA . SER A 1 210 ? 12.395 15.291 90.447 1.00 22.35 210 SER A CA 1
ATOM 1576 C C . SER A 1 210 ? 11.608 16.102 91.463 1.00 21.86 210 SER A C 1
ATOM 1577 O O . SER A 1 210 ? 10.777 16.924 91.081 1.00 23.57 210 SER A O 1
ATOM 1580 N N . SER A 1 211 ? 11.868 15.876 92.754 1.00 24.14 211 SER A N 1
ATOM 1581 C CA . SER A 1 211 ? 11.304 16.722 93.803 1.00 30.49 211 SER A CA 1
ATOM 1582 C C . SER A 1 211 ? 11.871 18.137 93.652 1.00 33.00 211 SER A C 1
ATOM 1583 O O . SER A 1 211 ? 12.927 18.317 93.035 1.00 34.48 211 SER A O 1
ATOM 1586 N N . PRO A 1 212 ? 11.169 19.152 94.190 1.00 35.45 212 PRO A N 1
ATOM 1587 C CA . PRO A 1 212 ? 11.617 20.539 94.008 1.00 38.70 212 PRO A CA 1
ATOM 1588 C C . PRO A 1 212 ? 13.021 20.821 94.550 1.00 38.13 212 PRO A C 1
ATOM 1589 O O . PRO A 1 212 ? 13.634 21.797 94.121 1.00 44.05 212 PRO A O 1
ATOM 1593 N N . ASP A 1 213 ? 13.519 19.986 95.461 1.00 38.94 213 ASP A N 1
ATOM 1594 C CA . ASP A 1 213 ? 14.884 20.130 95.968 1.00 40.93 213 ASP A CA 1
ATOM 1595 C C . ASP A 1 213 ? 15.855 19.145 95.310 1.00 45.75 213 ASP A C 1
ATOM 1596 O O . ASP A 1 213 ? 16.989 18.970 95.771 1.00 42.77 213 ASP A O 1
ATOM 1601 N N . ASN A 1 214 ? 15.391 18.500 94.239 1.00 38.11 214 ASN A N 1
ATOM 1602 C CA . ASN A 1 214 ? 16.171 17.510 93.489 1.00 37.42 214 ASN A CA 1
ATOM 1603 C C . ASN A 1 214 ? 16.741 16.389 94.362 1.00 37.34 214 ASN A C 1
ATOM 1604 O O . ASN A 1 214 ? 17.696 15.718 93.977 1.00 41.14 214 ASN A O 1
ATOM 1609 N N . SER A 1 215 ? 16.136 16.172 95.528 1.00 37.35 215 SER A N 1
ATOM 1610 C CA . SER A 1 215 ? 16.652 15.198 96.492 1.00 39.12 215 SER A CA 1
ATOM 1611 C C . SER A 1 215 ? 16.203 13.756 96.225 1.00 36.86 215 SER A C 1
ATOM 1612 O O . SER A 1 215 ? 16.867 12.802 96.638 1.00 40.33 215 SER A O 1
ATOM 1615 N N . TYR A 1 216 ? 15.068 13.602 95.547 1.00 34.53 216 TYR A N 1
ATOM 1616 C CA . TYR A 1 216 ? 14.593 12.284 95.142 1.00 31.98 216 TYR A CA 1
ATOM 1617 C C . TYR A 1 216 ? 13.777 12.392 93.859 1.00 28.17 216 TYR A C 1
ATOM 1618 O O . TYR A 1 216 ? 13.404 13.490 93.440 1.00 25.66 216 TYR A O 1
ATOM 1627 N N . ASN A 1 217 ? 13.499 11.248 93.246 1.00 28.74 217 ASN A N 1
ATOM 1628 C CA . ASN A 1 217 ? 12.709 11.235 92.021 1.00 26.79 217 ASN A CA 1
ATOM 1629 C C . ASN A 1 217 ? 11.879 9.964 91.824 1.00 25.39 217 ASN A C 1
ATOM 1630 O O . ASN A 1 217 ? 12.073 8.958 92.514 1.00 25.17 217 ASN A O 1
ATOM 1635 N N . GLY A 1 218 ? 10.934 10.025 90.890 1.00 22.20 218 GLY A N 1
ATOM 1636 C CA . GLY A 1 218 ? 10.135 8.866 90.539 1.00 19.50 218 GLY A CA 1
ATOM 1637 C C . GLY A 1 218 ? 9.952 8.839 89.032 1.00 14.59 218 GLY A C 1
ATOM 1638 O O . GLY A 1 218 ? 10.019 9.888 88.394 1.00 17.91 218 GLY A O 1
ATOM 1639 N N . PRO A 1 219 ? 9.726 7.647 88.454 1.00 16.04 219 PRO A N 1
ATOM 1640 C CA . PRO A 1 219 ? 9.666 7.571 86.989 1.00 14.96 219 PRO A CA 1
ATOM 1641 C C . PRO A 1 219 ? 8.272 7.857 86.429 1.00 15.37 219 PRO A C 1
ATOM 1642 O O . PRO A 1 219 ? 7.270 7.458 87.032 1.00 16.83 219 PRO A O 1
ATOM 1646 N N . PHE A 1 220 ? 8.217 8.545 85.294 1.00 12.89 220 PHE A N 1
ATOM 1647 C CA . PHE A 1 220 ? 6.950 8.736 84.580 1.00 12.74 220 PHE A CA 1
ATOM 1648 C C . PHE A 1 220 ? 6.888 7.714 83.457 1.00 14.07 220 PHE A C 1
ATOM 1649 O O . PHE A 1 220 ? 7.616 7.823 82.467 1.00 12.12 220 PHE A O 1
ATOM 1657 N N . MET A 1 221 ? 6.037 6.699 83.630 1.00 12.26 221 MET A N 1
ATOM 1658 C CA . MET A 1 221 ? 5.994 5.558 82.715 1.00 10.86 221 MET A CA 1
ATOM 1659 C C . MET A 1 221 ? 5.000 5.825 81.597 1.00 11.70 221 MET A C 1
ATOM 1660 O O . MET A 1 221 ? 4.039 6.564 81.781 1.00 11.72 221 MET A O 1
ATOM 1665 N N . SER A 1 222 ? 5.236 5.211 80.441 1.00 10.86 222 SER A N 1
ATOM 1666 C CA . SER A 1 222 ? 4.460 5.500 79.232 1.00 8.92 222 SER A CA 1
ATOM 1667 C C . SER A 1 222 ? 2.948 5.274 79.360 1.00 10.96 222 SER A C 1
ATOM 1668 O O . SER A 1 222 ? 2.174 5.875 78.612 1.00 11.85 222 SER A O 1
ATOM 1671 N N . TRP A 1 223 ? 2.537 4.410 80.287 1.00 10.84 223 TRP A N 1
ATOM 1672 C CA . TRP A 1 223 ? 1.122 4.102 80.494 1.00 11.16 223 TRP A CA 1
ATOM 1673 C C . TRP A 1 223 ? 0.372 5.396 80.737 1.00 10.77 223 TRP A C 1
ATOM 1674 O O . TRP A 1 223 ? -0.718 5.616 80.206 1.00 11.92 223 TRP A O 1
ATOM 1685 N N . TYR A 1 224 ? 0.982 6.274 81.525 1.00 10.76 224 TYR A N 1
ATOM 1686 C CA . TYR A 1 224 ? 0.317 7.513 81.917 1.00 12.12 224 TYR A CA 1
ATOM 1687 C C . TYR A 1 224 ? 0.207 8.485 80.766 1.00 11.32 224 TYR A C 1
ATOM 1688 O O . TYR A 1 224 ? -0.696 9.317 80.731 1.00 13.16 224 TYR A O 1
ATOM 1697 N N . PHE A 1 225 ? 1.114 8.378 79.801 1.00 10.69 225 PHE A N 1
ATOM 1698 C CA . PHE A 1 225 ? 1.020 9.217 78.620 1.00 10.69 225 PHE A CA 1
ATOM 1699 C C . PHE A 1 225 ? -0.048 8.692 77.660 1.00 11.18 225 PHE A C 1
ATOM 1700 O O . PHE A 1 225 ? -0.905 9.446 77.187 1.00 11.89 225 PHE A O 1
ATOM 1708 N N . ALA A 1 226 ? -0.009 7.391 77.375 1.00 10.28 226 ALA A N 1
ATOM 1709 C CA . ALA A 1 226 ? -0.960 6.807 76.428 1.00 9.97 226 ALA A CA 1
ATOM 1710 C C . ALA A 1 226 ? -2.400 6.928 76.926 1.00 10.49 226 ALA A C 1
ATOM 1711 O O . ALA A 1 226 ? -3.325 7.067 76.122 1.00 12.48 226 ALA A O 1
ATOM 1713 N N . ASN A 1 227 ? -2.583 6.868 78.237 1.00 11.67 227 ASN A N 1
ATOM 1714 C CA . ASN A 1 227 ? -3.938 6.860 78.798 1.00 12.83 227 ASN A CA 1
ATOM 1715 C C . ASN A 1 227 ? -4.391 8.204 79.371 1.00 14.20 227 ASN A C 1
ATOM 1716 O O . ASN A 1 227 ? -5.447 8.303 80.008 1.00 13.69 227 ASN A O 1
ATOM 1721 N N . TRP A 1 228 ? -3.579 9.230 79.139 1.00 11.51 228 TRP A N 1
ATOM 1722 C CA . TRP A 1 228 ? -3.919 10.612 79.477 1.00 12.09 228 TRP A CA 1
ATOM 1723 C C . TRP A 1 228 ? -5.099 11.025 78.608 1.00 12.43 228 TRP A C 1
ATOM 1724 O O . TRP A 1 228 ? -5.013 10.988 77.392 1.00 11.95 228 TRP A O 1
ATOM 1735 N N . PRO A 1 229 ? -6.228 11.404 79.234 1.00 12.46 229 PRO A N 1
ATOM 1736 C CA . PRO A 1 229 ? -7.434 11.667 78.431 1.00 12.80 229 PRO A CA 1
ATOM 1737 C C . PRO A 1 229 ? -7.288 12.756 77.366 1.00 12.60 229 PRO A C 1
ATOM 1738 O O . PRO A 1 229 ? -7.964 12.684 76.322 1.00 15.95 229 PRO A O 1
ATOM 1742 N N . ASN A 1 230 ? -6.393 13.719 77.579 1.00 11.80 230 ASN A N 1
ATOM 1743 C CA . ASN A 1 230 ? -6.195 14.795 76.612 1.00 12.57 230 ASN A CA 1
ATOM 1744 C C . ASN A 1 230 ? -5.052 14.568 75.626 1.00 14.89 230 ASN A C 1
ATOM 1745 O O . ASN A 1 230 ? -4.598 15.510 74.981 1.00 15.96 230 ASN A O 1
ATOM 1750 N N . LEU A 1 231 ? -4.602 13.320 75.495 1.00 13.08 231 LEU A N 1
ATOM 1751 C CA . LEU A 1 231 ? -3.583 12.985 74.507 1.00 12.22 231 LEU A CA 1
ATOM 1752 C C . LEU A 1 231 ? -4.033 13.393 73.104 1.00 14.33 231 LEU A C 1
ATOM 1753 O O . LEU A 1 231 ? -5.145 13.048 72.685 1.00 15.11 231 LEU A O 1
ATOM 1758 N N . PRO A 1 232 ? -3.190 14.148 72.375 1.00 14.01 232 PRO A N 1
ATOM 1759 C CA . PRO A 1 232 ? -3.532 14.574 71.009 1.00 13.45 232 PRO A CA 1
ATOM 1760 C C . PRO A 1 232 ? -3.694 13.400 70.042 1.00 16.31 232 PRO A C 1
ATOM 1761 O O . PRO A 1 232 ? -3.085 12.350 70.243 1.00 14.30 232 PRO A O 1
ATOM 1765 N N . SER A 1 233 ? -4.502 13.586 69.003 1.00 17.65 233 SER A N 1
ATOM 1766 C CA . SER A 1 233 ? -4.928 12.486 68.115 1.00 20.99 233 SER A CA 1
ATOM 1767 C C . SER A 1 233 ? -3.848 11.629 67.433 1.00 24.90 233 SER A C 1
ATOM 1768 O O . SER A 1 233 ? -4.042 10.430 67.217 1.00 29.52 233 SER A O 1
ATOM 1771 N N . GLY A 1 234 ? -2.723 12.231 67.083 1.00 19.48 234 GLY A N 1
ATOM 1772 C CA . GLY A 1 234 ? -1.701 11.516 66.332 1.00 18.37 234 GLY A CA 1
ATOM 1773 C C . GLY A 1 234 ? -0.974 10.442 67.127 1.00 16.81 234 GLY A C 1
ATOM 1774 O O . GLY A 1 234 ? -0.329 9.565 66.544 1.00 12.93 234 GLY A O 1
ATOM 1775 N N . PHE A 1 235 ? -1.067 10.505 68.452 1.00 13.25 235 PHE A N 1
ATOM 1776 C CA . PHE A 1 235 ? -0.426 9.516 69.310 1.00 12.67 235 PHE A CA 1
ATOM 1777 C C . PHE A 1 235 ? -1.329 8.298 69.436 1.00 14.93 235 PHE A C 1
ATOM 1778 O O . PHE A 1 235 ? -2.523 8.418 69.758 1.00 15.09 235 PHE A O 1
ATOM 1786 N N . GLY A 1 236 ? -0.758 7.130 69.168 1.00 10.86 236 GLY A N 1
ATOM 1787 C CA . GLY A 1 236 ? -1.508 5.883 69.190 1.00 12.64 236 GLY A CA 1
ATOM 1788 C C . GLY A 1 236 ? -1.701 5.286 70.577 1.00 11.82 236 GLY A C 1
ATOM 1789 O O . GLY A 1 236 ? -1.317 5.866 71.613 1.00 12.04 236 GLY A O 1
ATOM 1790 N N . PRO A 1 237 ? -2.320 4.099 70.616 1.00 10.27 237 PRO A N 1
ATOM 1791 C CA . PRO A 1 237 ? -2.488 3.331 71.847 1.00 10.10 237 PRO A CA 1
ATOM 1792 C C . PRO A 1 237 ? -1.157 2.821 72.373 1.00 9.81 237 PRO A C 1
ATOM 1793 O O . PRO A 1 237 ? -0.122 2.989 71.710 1.00 10.82 237 PRO A O 1
ATOM 1797 N N . LEU A 1 238 ? -1.153 2.207 73.555 1.00 9.34 238 LEU A N 1
ATOM 1798 C CA . LEU A 1 238 ? 0.050 1.485 73.969 1.00 11.28 238 LEU A CA 1
ATOM 1799 C C . LEU A 1 238 ? 0.284 0.294 73.060 1.00 11.02 238 LEU A C 1
ATOM 1800 O O . LEU A 1 238 ? -0.609 -0.551 72.888 1.00 11.63 238 LEU A O 1
ATOM 1805 N N . ASN A 1 239 ? 1.485 0.196 72.500 1.00 9.86 239 ASN A N 1
ATOM 1806 C CA . ASN A 1 239 ? 1.864 -0.986 71.731 1.00 10.84 239 ASN A CA 1
ATOM 1807 C C . ASN A 1 239 ? 2.140 -2.146 72.671 1.00 10.69 239 ASN A C 1
ATOM 1808 O O . ASN A 1 239 ? 2.140 -1.978 73.894 1.00 13.26 239 ASN A O 1
ATOM 1813 N N . SER A 1 240 ? 2.383 -3.323 72.101 1.00 11.66 240 SER A N 1
ATOM 1814 C CA . SER A 1 240 ? 2.549 -4.521 72.914 1.00 12.05 240 SER A CA 1
ATOM 1815 C C . SER A 1 240 ? 3.806 -4.456 73.789 1.00 11.59 240 SER A C 1
ATOM 1816 O O . SER A 1 240 ? 3.893 -5.138 74.807 1.00 12.24 240 SER A O 1
ATOM 1819 N N . ASP A 1 241 ? 4.766 -3.615 73.396 1.00 12.70 241 ASP A N 1
ATOM 1820 C CA . ASP A 1 241 ? 5.980 -3.381 74.178 1.00 13.56 241 ASP A CA 1
ATOM 1821 C C . ASP A 1 241 ? 5.941 -2.053 74.937 1.00 11.96 241 ASP A C 1
ATOM 1822 O O . ASP A 1 241 ? 6.985 -1.539 75.377 1.00 12.03 241 ASP A O 1
ATOM 1827 N N . ASN A 1 242 ? 4.730 -1.508 75.096 1.00 10.75 242 ASN A N 1
ATOM 1828 C CA . ASN A 1 242 ? 4.491 -0.299 75.888 1.00 9.03 242 ASN A CA 1
ATOM 1829 C C . ASN A 1 242 ? 5.053 0.994 75.295 1.00 9.30 242 ASN A C 1
ATOM 1830 O O . ASN A 1 242 ? 5.083 2.028 75.956 1.00 9.98 242 ASN A O 1
ATOM 1835 N N . THR A 1 243 ? 5.501 0.931 74.051 1.00 10.32 243 THR A N 1
ATOM 1836 C CA . THR A 1 243 ? 5.834 2.153 73.319 1.00 9.71 243 THR A CA 1
ATOM 1837 C C . THR A 1 243 ? 4.553 2.776 72.764 1.00 11.19 243 THR A C 1
ATOM 1838 O O . THR A 1 243 ? 3.467 2.200 72.876 1.00 10.70 243 THR A O 1
ATOM 1842 N N . VAL A 1 244 ? 4.685 3.958 72.181 1.00 9.79 244 VAL A N 1
ATOM 1843 C CA . VAL A 1 244 ? 3.545 4.679 71.625 1.00 10.82 244 VAL A CA 1
ATOM 1844 C C . VAL A 1 244 ? 3.948 5.192 70.257 1.00 11.32 244 VAL A C 1
ATOM 1845 O O . VAL A 1 244 ? 4.918 5.941 70.127 1.00 11.89 244 VAL A O 1
ATOM 1849 N N . THR A 1 245 ? 3.208 4.786 69.226 1.00 10.56 245 THR A N 1
ATOM 1850 C CA . THR A 1 245 ? 3.549 5.188 67.869 1.00 11.34 245 THR A CA 1
ATOM 1851 C C . THR A 1 245 ? 2.809 6.471 67.499 1.00 12.59 245 THR A C 1
ATOM 1852 O O . THR A 1 245 ? 1.612 6.598 67.735 1.00 12.81 245 THR A O 1
ATOM 1856 N N . TYR A 1 246 ? 3.534 7.425 66.917 1.00 11.19 246 TYR A N 1
ATOM 1857 C CA . TYR A 1 246 ? 2.922 8.648 66.428 1.00 10.96 246 TYR A CA 1
ATOM 1858 C C . TYR A 1 246 ? 2.759 8.545 64.916 1.00 12.39 246 TYR A C 1
ATOM 1859 O O . TYR A 1 246 ? 3.714 8.230 64.190 1.00 12.92 246 TYR A O 1
ATOM 1868 N N . THR A 1 247 ? 1.542 8.794 64.444 1.00 11.45 247 THR A N 1
ATOM 1869 C CA . THR A 1 247 ? 1.269 8.804 63.014 1.00 12.86 247 THR A CA 1
ATOM 1870 C C . THR A 1 247 ? 1.388 10.225 62.500 1.00 13.32 247 THR A C 1
ATOM 1871 O O . THR A 1 247 ? 0.458 11.029 62.616 1.00 15.94 247 THR A O 1
ATOM 1875 N N . GLY A 1 248 ? 2.564 10.535 61.969 1.00 13.48 248 GLY A N 1
ATOM 1876 C CA . GLY A 1 248 ? 2.858 11.842 61.416 1.00 14.62 248 GLY A CA 1
ATOM 1877 C C . GLY A 1 248 ? 2.679 11.849 59.910 1.00 14.93 248 GLY A C 1
ATOM 1878 O O . GLY A 1 248 ? 2.202 10.873 59.321 1.00 14.11 248 GLY A O 1
ATOM 1879 N N . SER A 1 249 ? 3.051 12.954 59.277 1.00 13.27 249 SER A N 1
ATOM 1880 C CA . SER A 1 249 ? 2.853 13.067 57.835 1.00 14.03 249 SER A CA 1
ATOM 1881 C C . SER A 1 249 ? 3.913 13.941 57.209 1.00 13.72 249 SER A C 1
ATOM 1882 O O . SER A 1 249 ? 4.431 14.861 57.846 1.00 14.53 249 SER A O 1
ATOM 1885 N N . VAL A 1 250 ? 4.219 13.645 55.950 1.00 13.20 250 VAL A N 1
ATOM 1886 C CA . VAL A 1 250 ? 5.113 14.468 55.149 1.00 12.86 250 VAL A CA 1
ATOM 1887 C C . VAL A 1 250 ? 4.511 14.670 53.769 1.00 14.20 250 VAL A C 1
ATOM 1888 O O . VAL A 1 250 ? 3.573 13.976 53.368 1.00 12.14 250 VAL A O 1
ATOM 1892 N N . VAL A 1 251 ? 5.047 15.646 53.049 1.00 13.36 251 VAL A N 1
ATOM 1893 C CA . VAL A 1 251 ? 4.778 15.763 51.621 1.00 14.85 251 VAL A CA 1
ATOM 1894 C C . VAL A 1 251 ? 6.127 15.757 50.929 1.00 13.23 251 VAL A C 1
ATOM 1895 O O . VAL A 1 251 ? 7.044 16.491 51.327 1.00 13.86 251 VAL A O 1
ATOM 1899 N N . SER A 1 252 ? 6.279 14.924 49.898 1.00 12.87 252 SER A N 1
ATOM 1900 C CA . SER A 1 252 ? 7.560 14.848 49.214 1.00 15.30 252 SER A CA 1
ATOM 1901 C C . SER A 1 252 ? 7.405 15.300 47.774 1.00 15.33 252 SER A C 1
ATOM 1902 O O . SER A 1 252 ? 6.455 14.905 47.101 1.00 16.15 252 SER A O 1
ATOM 1905 N N . GLN A 1 253 ? 8.329 16.138 47.320 1.00 16.10 253 GLN A N 1
ATOM 1906 C CA . GLN A 1 253 ? 8.373 16.560 45.926 1.00 17.79 253 GLN A CA 1
ATOM 1907 C C . GLN A 1 253 ? 9.431 15.717 45.238 1.00 17.25 253 GLN A C 1
ATOM 1908 O O . GLN A 1 253 ? 10.590 15.725 45.638 1.00 16.57 253 GLN A O 1
ATOM 1914 N N . VAL A 1 254 ? 9.035 14.990 44.199 1.00 15.85 254 VAL A N 1
ATOM 1915 C CA . VAL A 1 254 ? 9.915 14.024 43.566 1.00 13.57 254 VAL A CA 1
ATOM 1916 C C . VAL A 1 254 ? 10.142 14.433 42.119 1.00 15.92 254 VAL A C 1
ATOM 1917 O O . VAL A 1 254 ? 9.184 14.586 41.362 1.00 18.22 254 VAL A O 1
ATOM 1921 N N . SER A 1 255 ? 11.405 14.618 41.752 1.00 13.21 255 SER A N 1
ATOM 1922 C CA . SER A 1 255 ? 11.772 14.922 40.368 1.00 16.33 255 SER A CA 1
ATOM 1923 C C . SER A 1 255 ? 12.514 13.728 39.782 1.00 13.11 255 SER A C 1
ATOM 1924 O O . SER A 1 255 ? 13.597 13.388 40.232 1.00 13.53 255 SER A O 1
ATOM 1927 N N . ALA A 1 256 ? 11.924 13.085 38.779 1.00 11.46 256 ALA A N 1
ATOM 1928 C CA . ALA A 1 256 ? 12.487 11.837 38.263 1.00 13.46 256 ALA A CA 1
ATOM 1929 C C . ALA A 1 256 ? 12.245 11.612 36.779 1.00 12.69 256 ALA A C 1
ATOM 1930 O O . ALA A 1 256 ? 11.184 11.927 36.262 1.00 12.78 256 ALA A O 1
ATOM 1932 N N . GLY A 1 257 ? 13.239 11.042 36.106 1.00 12.25 257 GLY A N 1
ATOM 1933 C CA . GLY A 1 257 ? 13.039 10.536 34.761 1.00 11.60 257 GLY A CA 1
ATOM 1934 C C . GLY A 1 257 ? 12.189 9.281 34.844 1.00 12.46 257 GLY A C 1
ATOM 1935 O O . GLY A 1 257 ? 12.364 8.462 35.752 1.00 13.48 257 GLY A O 1
ATOM 1936 N N . VAL A 1 258 ? 11.290 9.121 33.879 1.00 10.20 258 VAL A N 1
ATOM 1937 C CA . VAL A 1 258 ? 10.310 8.040 33.909 1.00 9.95 258 VAL A CA 1
ATOM 1938 C C . VAL A 1 258 ? 10.518 7.021 32.777 1.00 11.35 258 VAL A C 1
ATOM 1939 O O . VAL A 1 258 ? 10.569 5.822 33.029 1.00 11.26 258 VAL A O 1
ATOM 1943 N N . TYR A 1 259 ? 10.629 7.478 31.536 1.00 11.19 259 TYR A N 1
ATOM 1944 C CA . TYR A 1 259 ? 10.908 6.549 30.441 1.00 10.87 259 TYR A CA 1
ATOM 1945 C C . TYR A 1 259 ? 11.760 7.191 29.366 1.00 11.30 259 TYR A C 1
ATOM 1946 O O . TYR A 1 259 ? 11.848 8.420 29.286 1.00 12.45 259 TYR A O 1
ATOM 1955 N N . ALA A 1 260 ? 12.365 6.344 28.538 1.00 9.84 260 ALA A N 1
ATOM 1956 C CA . ALA A 1 260 ? 13.237 6.788 27.453 1.00 11.31 260 ALA A CA 1
ATOM 1957 C C . ALA A 1 260 ? 12.855 6.076 26.179 1.00 12.30 260 ALA A C 1
ATOM 1958 O O . ALA A 1 260 ? 12.491 4.901 26.206 1.00 11.99 260 ALA A O 1
ATOM 1960 N N . THR A 1 261 ? 12.930 6.790 25.061 1.00 11.33 261 THR A N 1
ATOM 1961 C CA . THR A 1 261 ? 12.669 6.206 23.755 1.00 10.44 261 THR A CA 1
ATOM 1962 C C . THR A 1 261 ? 13.847 6.456 22.852 1.00 10.77 261 THR A C 1
ATOM 1963 O O . THR A 1 261 ? 14.645 7.354 23.108 1.00 11.35 261 THR A O 1
ATOM 1967 N N . VAL A 1 262 ? 13.946 5.660 21.795 1.00 11.81 262 VAL A N 1
ATOM 1968 C CA . VAL A 1 262 ? 14.939 5.890 20.745 1.00 12.71 262 VAL A CA 1
ATOM 1969 C C . VAL A 1 262 ? 14.241 5.965 19.396 1.00 13.82 262 VAL A C 1
ATOM 1970 O O . VAL A 1 262 ? 13.524 5.030 19.002 1.00 13.68 262 VAL A O 1
ATOM 1974 N N . ARG A 1 263 ? 14.443 7.083 18.697 1.00 10.73 263 ARG A N 1
ATOM 1975 C CA . ARG A 1 263 ? 13.857 7.299 17.381 1.00 12.25 263 ARG A CA 1
ATOM 1976 C C . ARG A 1 263 ? 14.960 7.212 16.330 1.00 14.45 263 ARG A C 1
ATOM 1977 O O . ARG A 1 263 ? 16.085 7.636 16.584 1.00 14.79 263 ARG A O 1
ATOM 1985 N N . PHE A 1 264 ? 14.647 6.639 15.171 1.00 13.31 264 PHE A N 1
ATOM 1986 C CA . PHE A 1 264 ? 15.606 6.559 14.070 1.00 14.44 264 PHE A CA 1
ATOM 1987 C C . PHE A 1 264 ? 15.131 7.406 12.893 1.00 14.91 264 PHE A C 1
ATOM 1988 O O . PHE A 1 264 ? 13.970 7.322 12.496 1.00 15.47 264 PHE A O 1
ATOM 1996 N N . ASP A 1 265 ? 16.024 8.242 12.356 1.00 13.91 265 ASP A N 1
ATOM 1997 C CA . ASP A 1 265 ? 15.763 8.972 11.111 1.00 15.85 265 ASP A CA 1
ATOM 1998 C C . ASP A 1 265 ? 16.792 8.529 10.087 1.00 14.88 265 ASP A C 1
ATOM 1999 O O . ASP A 1 265 ? 17.986 8.544 10.367 1.00 15.43 265 ASP A O 1
ATOM 2004 N N . GLN A 1 266 ? 16.337 8.132 8.901 1.00 16.80 266 GLN A N 1
ATOM 2005 C CA . GLN A 1 266 ? 17.246 7.645 7.869 1.00 14.66 266 GLN A CA 1
ATOM 2006 C C . GLN A 1 266 ? 17.416 8.694 6.778 1.00 17.81 266 GLN A C 1
ATOM 2007 O O . GLN A 1 266 ? 16.444 9.313 6.354 1.00 19.74 266 GLN A O 1
ATOM 2013 N N . TYR A 1 267 ? 18.653 8.905 6.344 1.00 15.53 267 TYR A N 1
ATOM 2014 C CA . TYR A 1 267 ? 18.944 9.848 5.268 1.00 17.89 267 TYR A CA 1
ATOM 2015 C C . TYR A 1 267 ? 19.732 9.145 4.175 1.00 17.41 267 TYR A C 1
ATOM 2016 O O . TYR A 1 267 ? 20.473 8.206 4.447 1.00 17.24 267 TYR A O 1
ATOM 2025 N N . ASP A 1 268 ? 19.581 9.603 2.937 1.00 22.31 268 ASP A N 1
ATOM 2026 C CA . ASP A 1 268 ? 20.569 9.316 1.907 1.00 21.16 268 ASP A CA 1
ATOM 2027 C C . ASP A 1 268 ? 21.849 9.983 2.388 1.00 20.70 268 ASP A C 1
ATOM 2028 O O . ASP A 1 268 ? 21.846 11.151 2.782 1.00 19.20 268 ASP A O 1
ATOM 2033 N N . ILE A 1 269 ? 22.947 9.243 2.355 1.00 20.72 269 ILE A N 1
ATOM 2034 C CA . ILE A 1 269 ? 24.214 9.743 2.868 1.00 20.97 269 ILE A CA 1
ATOM 2035 C C . ILE A 1 269 ? 24.670 11.040 2.169 1.00 22.89 269 ILE A C 1
ATOM 2036 O O . ILE A 1 269 ? 25.373 11.857 2.765 1.00 22.45 269 ILE A O 1
ATOM 2041 N N . HIS A 1 270 ? 24.238 11.240 0.925 1.00 22.74 270 HIS A N 1
ATOM 2042 C CA . HIS A 1 270 ? 24.624 12.432 0.167 1.00 23.04 270 HIS A CA 1
ATOM 2043 C C . HIS A 1 270 ? 23.726 13.628 0.450 1.00 25.12 270 HIS A C 1
ATOM 2044 O O . HIS A 1 270 ? 24.069 14.767 0.113 1.00 27.80 270 HIS A O 1
ATOM 2051 N N . ASN A 1 271 ? 22.574 13.364 1.067 1.00 22.05 271 ASN A N 1
ATOM 2052 C CA . ASN A 1 271 ? 21.597 14.406 1.375 1.00 23.96 271 ASN A CA 1
ATOM 2053 C C . ASN A 1 271 ? 21.144 14.338 2.825 1.00 26.98 271 ASN A C 1
ATOM 2054 O O . ASN A 1 271 ? 20.096 13.768 3.136 1.00 26.66 271 ASN A O 1
ATOM 2059 N N . LEU A 1 272 ? 21.927 14.936 3.714 1.00 25.37 272 LEU A N 1
ATOM 2060 C CA . LEU A 1 272 ? 21.620 14.870 5.137 1.00 23.85 272 LEU A CA 1
ATOM 2061 C C . LEU A 1 272 ? 20.631 15.948 5.567 1.00 28.77 272 LEU A C 1
ATOM 2062 O O . LEU A 1 272 ? 20.494 16.233 6.759 1.00 27.17 272 LEU A O 1
ATOM 2067 N N . ARG A 1 273 ? 19.941 16.543 4.597 1.00 28.28 273 ARG A N 1
ATOM 2068 C CA . ARG A 1 273 ? 18.956 17.575 4.893 1.00 31.10 273 ARG A CA 1
ATOM 2069 C C . ARG A 1 273 ? 17.548 17.002 4.890 1.00 31.63 273 ARG A C 1
ATOM 2070 O O . ARG A 1 273 ? 16.653 17.552 5.525 1.00 36.33 273 ARG A O 1
ATOM 2078 N N . THR A 1 274 ? 17.360 15.883 4.195 1.00 29.19 274 THR A N 1
ATOM 2079 C CA . THR A 1 274 ? 16.022 15.313 4.018 1.00 28.70 274 THR A CA 1
ATOM 2080 C C . THR A 1 274 ? 15.850 13.904 4.608 1.00 26.00 274 THR A C 1
ATOM 2081 O O . THR A 1 274 ? 16.499 12.952 4.173 1.00 24.74 274 THR A O 1
ATOM 2085 N N . ILE A 1 275 ? 14.967 13.786 5.597 1.00 24.77 275 ILE A N 1
ATOM 2086 C CA . ILE A 1 275 ? 14.648 12.494 6.198 1.00 22.14 275 ILE A CA 1
ATOM 2087 C C . ILE A 1 275 ? 13.836 11.656 5.212 1.00 25.86 275 ILE A C 1
ATOM 2088 O O . ILE A 1 275 ? 12.791 12.095 4.733 1.00 28.31 275 ILE A O 1
ATOM 2093 N N . GLU A 1 276 ? 14.333 10.463 4.900 1.00 22.16 276 GLU A N 1
ATOM 2094 C CA . GLU A 1 276 ? 13.655 9.545 3.983 1.00 23.67 276 GLU A CA 1
ATOM 2095 C C . GLU A 1 276 ? 12.592 8.732 4.708 1.00 23.82 276 GLU A C 1
ATOM 2096 O O . GLU A 1 276 ? 11.540 8.408 4.152 1.00 24.94 276 GLU A O 1
ATOM 2102 N N . LYS A 1 277 ? 12.887 8.395 5.958 1.00 19.35 277 LYS A N 1
ATOM 2103 C CA . LYS A 1 277 ? 12.133 7.388 6.695 1.00 20.92 277 LYS A CA 1
ATOM 2104 C C . LYS A 1 277 ? 12.410 7.580 8.187 1.00 20.13 277 LYS A C 1
ATOM 2105 O O . LYS A 1 277 ? 13.533 7.917 8.569 1.00 18.22 277 LYS A O 1
ATOM 2111 N N . THR A 1 278 ? 11.385 7.399 9.017 1.00 19.06 278 THR A N 1
ATOM 2112 C CA . THR A 1 278 ? 11.535 7.507 10.474 1.00 18.63 278 THR A CA 1
ATOM 2113 C C . THR A 1 278 ? 10.801 6.355 11.142 1.00 20.74 278 THR A C 1
ATOM 2114 O O . THR A 1 278 ? 9.731 5.952 10.689 1.00 21.80 278 THR A O 1
ATOM 2118 N N . TRP A 1 279 ? 11.370 5.813 12.215 1.00 17.93 279 TRP A N 1
ATOM 2119 C CA . TRP A 1 279 ? 10.696 4.765 12.971 1.00 16.78 279 TRP A CA 1
ATOM 2120 C C . TRP A 1 279 ? 11.258 4.720 14.376 1.00 16.63 279 TRP A C 1
ATOM 2121 O O . TRP A 1 279 ? 12.322 5.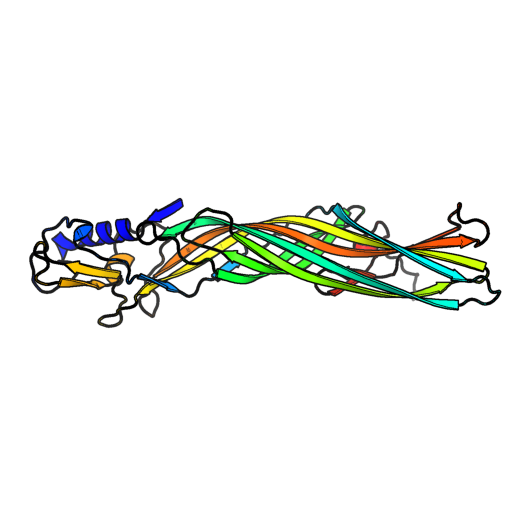284 14.641 1.00 16.54 279 TRP A O 1
ATOM 2132 N N . TYR A 1 280 ? 10.541 4.072 15.291 1.00 16.45 280 TYR A N 1
ATOM 2133 C CA . TYR A 1 280 ? 11.024 3.961 16.661 1.00 14.74 280 TYR A CA 1
ATOM 2134 C C . TYR A 1 280 ? 11.525 2.564 16.957 1.00 13.83 280 TYR A C 1
ATOM 2135 O O . TYR A 1 280 ? 11.062 1.583 16.368 1.00 17.78 280 TYR A O 1
ATOM 2144 N N . ALA A 1 281 ? 12.463 2.475 17.894 1.00 14.65 281 ALA A N 1
ATOM 2145 C CA . ALA A 1 281 ? 12.769 1.202 18.526 1.00 16.93 281 ALA A CA 1
ATOM 2146 C C . ALA A 1 281 ? 11.451 0.696 19.126 1.00 17.72 281 ALA A C 1
ATOM 2147 O O . ALA A 1 281 ? 10.631 1.494 19.605 1.00 16.87 281 ALA A O 1
ATOM 2149 N N . ARG A 1 282 ? 11.239 -0.616 19.103 1.00 16.09 282 ARG A N 1
ATOM 2150 C CA . ARG A 1 282 ? 9.923 -1.160 19.420 1.00 17.04 282 ARG A CA 1
ATOM 2151 C C . ARG A 1 282 ? 9.598 -1.114 20.898 1.00 15.02 282 ARG A C 1
ATOM 2152 O O . ARG A 1 282 ? 8.461 -1.375 21.276 1.00 14.50 282 ARG A O 1
ATOM 2160 N N . HIS A 1 283 ? 10.595 -0.829 21.731 1.00 15.76 283 HIS A N 1
ATOM 2161 C CA . HIS A 1 283 ? 10.362 -0.705 23.166 1.00 14.92 283 HIS A CA 1
ATOM 2162 C C . HIS A 1 283 ? 10.931 0.588 23.719 1.00 12.75 283 HIS A C 1
ATOM 2163 O O . HIS A 1 283 ? 11.957 1.087 23.249 1.00 14.34 283 HIS A O 1
ATOM 2170 N N . ALA A 1 284 ? 10.231 1.145 24.697 1.00 12.20 284 ALA A N 1
ATOM 2171 C CA . ALA A 1 284 ? 10.774 2.215 25.509 1.00 11.07 284 ALA A CA 1
ATOM 2172 C C . ALA A 1 284 ? 11.376 1.569 26.752 1.00 12.45 284 ALA A C 1
ATOM 2173 O O . ALA A 1 284 ? 11.010 0.443 27.120 1.00 12.79 284 ALA A O 1
ATOM 2175 N N . THR A 1 285 ? 12.281 2.278 27.416 1.00 9.39 285 THR A N 1
ATOM 2176 C CA . THR A 1 285 ? 12.892 1.780 28.649 1.00 10.86 285 THR A CA 1
ATOM 2177 C C . THR A 1 285 ? 12.400 2.598 29.840 1.00 11.53 285 THR A C 1
ATOM 2178 O O . THR A 1 285 ? 12.395 3.832 29.788 1.00 12.47 285 THR A O 1
ATOM 2182 N N . LEU A 1 286 ? 11.976 1.923 30.904 1.00 10.57 286 LEU A N 1
ATOM 2183 C CA . LEU A 1 286 ? 11.548 2.629 32.112 1.00 11.00 286 LEU A CA 1
ATOM 2184 C C . LEU A 1 286 ? 12.701 2.960 33.069 1.00 11.43 286 LEU A C 1
ATOM 2185 O O . LEU A 1 286 ? 13.803 2.397 32.973 1.00 12.88 286 LEU A O 1
ATOM 2190 N N . HIS A 1 287 ? 12.415 3.866 34.004 1.00 10.11 287 HIS A N 1
ATOM 2191 C CA . HIS A 1 287 ? 13.325 4.231 35.087 1.00 12.49 287 HIS A CA 1
ATOM 2192 C C . HIS A 1 287 ? 13.884 2.987 35.764 1.00 12.91 287 HIS A C 1
ATOM 2193 O O . HIS A 1 287 ? 15.094 2.898 36.044 1.00 15.04 287 HIS A O 1
ATOM 2200 N N . ASN A 1 288 ? 13.006 2.021 36.032 1.00 13.55 288 ASN A N 1
ATOM 2201 C CA . ASN A 1 288 ? 13.404 0.824 36.772 1.00 13.14 288 ASN A CA 1
ATOM 2202 C C . ASN A 1 288 ? 14.098 -0.227 35.910 1.00 15.83 288 ASN A C 1
ATOM 2203 O O . ASN A 1 288 ? 14.447 -1.307 36.404 1.00 18.91 288 ASN A O 1
ATOM 2208 N N . GLY A 1 289 ? 14.277 0.081 34.627 1.00 15.42 289 GLY A N 1
ATOM 2209 C CA . GLY A 1 289 ? 15.030 -0.770 33.721 1.00 17.63 289 GLY A CA 1
ATOM 2210 C C . GLY A 1 289 ? 14.170 -1.682 32.861 1.00 16.95 289 GLY A C 1
ATOM 2211 O O . GLY A 1 289 ? 14.656 -2.265 31.889 1.00 17.14 289 GLY A O 1
ATOM 2212 N N . LYS A 1 290 ? 12.894 -1.815 33.210 1.00 15.78 290 LYS A N 1
ATOM 2213 C CA . LYS A 1 290 ? 11.978 -2.637 32.409 1.00 14.49 290 LYS A CA 1
ATOM 2214 C C . LYS A 1 290 ? 11.734 -2.053 31.014 1.00 15.23 290 LYS A C 1
ATOM 2215 O O . LYS A 1 290 ? 11.847 -0.844 30.811 1.00 14.28 290 LYS A O 1
ATOM 2221 N N . LYS A 1 291 ? 11.394 -2.918 30.057 1.00 14.20 291 LYS A N 1
ATOM 2222 C CA . LYS A 1 291 ? 11.051 -2.492 28.701 1.00 14.13 291 LYS A CA 1
ATOM 2223 C C . LYS A 1 291 ? 9.539 -2.538 28.515 1.00 15.22 291 LYS A C 1
ATOM 2224 O O . LYS A 1 291 ? 8.879 -3.485 28.965 1.00 17.60 291 LYS A O 1
ATOM 2230 N N . ILE A 1 292 ? 8.984 -1.516 27.865 1.00 11.66 292 ILE A N 1
ATOM 2231 C CA . ILE A 1 292 ? 7.559 -1.511 27.545 1.00 12.28 292 ILE A CA 1
ATOM 2232 C C . ILE A 1 292 ? 7.340 -1.236 26.067 1.00 12.51 292 ILE A C 1
ATOM 2233 O O . ILE A 1 292 ? 8.198 -0.666 25.382 1.00 12.90 292 ILE A O 1
ATOM 2238 N N . SER A 1 293 ? 6.188 -1.661 25.561 1.00 10.89 293 SER A N 1
ATOM 2239 C CA . SER A 1 293 ? 5.841 -1.443 24.167 1.00 10.70 293 SER A CA 1
ATOM 2240 C C . SER A 1 293 ? 5.876 0.038 23.804 1.00 11.28 293 SER A C 1
ATOM 2241 O O . SER A 1 293 ? 5.299 0.869 24.502 1.00 11.25 293 SER A O 1
ATOM 2244 N N . ILE A 1 294 ? 6.549 0.372 22.707 1.00 11.26 294 ILE A N 1
ATOM 2245 C CA . ILE A 1 294 ? 6.659 1.764 22.288 1.00 12.27 294 ILE A CA 1
ATOM 2246 C C . ILE A 1 294 ? 5.273 2.389 22.062 1.00 12.04 294 ILE A C 1
ATOM 2247 O O . ILE A 1 294 ? 5.079 3.595 22.279 1.00 12.61 294 ILE A O 1
ATOM 2252 N N . ASN A 1 295 ? 4.294 1.563 21.689 1.00 11.69 295 ASN A N 1
ATOM 2253 C CA . ASN A 1 295 ? 2.940 2.038 21.401 1.00 13.19 295 ASN A CA 1
ATOM 2254 C C . ASN A 1 295 ? 2.273 2.658 22.611 1.00 11.76 295 ASN A C 1
ATOM 2255 O O . ASN A 1 295 ? 1.328 3.443 22.482 1.00 12.79 295 ASN A O 1
ATOM 2260 N N . ASN A 1 296 ? 2.766 2.305 23.789 1.00 11.12 296 ASN A N 1
ATOM 2261 C CA . ASN A 1 296 ? 2.171 2.774 25.026 1.00 11.23 296 ASN A CA 1
ATOM 2262 C C . ASN A 1 296 ? 2.477 4.237 25.315 1.00 12.32 296 ASN A C 1
ATOM 2263 O O . ASN A 1 296 ? 1.774 4.870 26.106 1.00 11.23 296 ASN A O 1
ATOM 2268 N N . VAL A 1 297 ? 3.513 4.775 24.671 1.00 11.05 297 VAL A N 1
ATOM 2269 C CA . VAL A 1 297 ? 3.997 6.116 25.019 1.00 11.02 297 VAL A CA 1
ATOM 2270 C C . VAL A 1 297 ? 4.148 6.982 23.774 1.00 13.32 297 VAL A C 1
ATOM 2271 O O . VAL A 1 297 ? 4.673 8.093 23.837 1.00 13.36 297 VAL A O 1
ATOM 2275 N N . THR A 1 298 ? 3.692 6.464 22.635 1.00 12.00 298 THR A N 1
ATOM 2276 C CA . THR A 1 298 ? 3.662 7.242 21.395 1.00 14.30 298 THR A CA 1
ATOM 2277 C C . THR A 1 298 ? 2.277 7.166 20.765 1.00 17.94 298 THR A C 1
ATOM 2278 O O . THR A 1 298 ? 1.437 6.381 21.205 1.00 17.54 298 THR A O 1
ATOM 2282 N N . GLU A 1 299 ? 2.046 7.969 19.727 1.00 20.71 299 GLU A N 1
ATOM 2283 C CA . GLU A 1 299 ? 0.751 7.971 19.046 1.00 28.63 299 GLU A CA 1
ATOM 2284 C C . GLU A 1 299 ? 0.671 6.891 17.976 1.00 28.83 299 GLU A C 1
ATOM 2285 O O . GLU A 1 299 ? 0.356 7.177 16.822 1.00 36.59 299 GLU A O 1
ATOM 2291 N N . MET A 1 300 ? 0.959 5.654 18.355 1.00 26.57 300 MET A N 1
ATOM 2292 C CA . MET A 1 300 ? 0.956 4.547 17.403 1.00 24.09 300 MET A CA 1
ATOM 2293 C C . MET A 1 300 ? 0.164 3.390 17.979 1.00 22.60 300 MET A C 1
ATOM 2294 O O . MET A 1 300 ? 0.711 2.576 18.713 1.00 23.98 300 MET A O 1
ATOM 2299 N N . ALA A 1 301 ? -1.122 3.302 17.667 1.00 20.69 301 ALA A N 1
ATOM 2300 C CA . ALA A 1 301 ? -1.917 2.171 18.150 1.00 22.14 301 ALA A CA 1
ATOM 2301 C C . ALA A 1 301 ? -1.392 0.852 17.553 1.00 21.15 301 ALA A C 1
ATOM 2302 O O . ALA A 1 301 ? -1.045 0.802 16.368 1.00 21.37 301 ALA A O 1
ATOM 2304 N N . PRO A 1 302 ? -1.332 -0.222 18.364 1.00 19.13 302 PRO A N 1
ATOM 2305 C CA . PRO A 1 302 ? -0.779 -1.497 17.875 1.00 18.74 302 PRO A CA 1
ATOM 2306 C C . PRO A 1 302 ? -1.664 -2.114 16.802 1.00 19.68 302 PRO A C 1
ATOM 2307 O O . PRO A 1 302 ? -2.890 -2.067 16.924 1.00 20.79 302 PRO A O 1
ATOM 2311 N N . THR A 1 303 ? -1.057 -2.694 15.768 1.00 19.80 303 THR A N 1
ATOM 2312 C CA . THR A 1 303 ? -1.828 -3.277 14.670 1.00 20.63 303 THR A CA 1
ATOM 2313 C C . THR A 1 303 ? -1.739 -4.800 14.662 1.00 19.80 303 THR A C 1
ATOM 2314 O O . THR A 1 303 ? -0.880 -5.388 15.312 1.00 22.25 303 THR A O 1
ATOM 2318 N N . SER A 1 304 ? -2.624 -5.435 13.903 1.00 20.93 304 SER A N 1
ATOM 2319 C CA . SER A 1 304 ? -2.622 -6.893 13.793 1.00 22.87 304 SER A CA 1
ATOM 2320 C C . SER A 1 304 ? -3.238 -7.328 12.472 1.00 21.24 304 SER A C 1
ATOM 2321 O O . SER A 1 304 ? -4.097 -6.637 11.929 1.00 22.72 304 SER A O 1
ATOM 2324 N N . PRO A 1 305 ? -2.816 -8.491 11.957 1.00 24.98 305 PRO A N 1
ATOM 2325 C CA . PRO A 1 305 ? -3.424 -9.021 10.733 1.00 27.74 305 PRO A CA 1
ATOM 2326 C C . PRO A 1 305 ? -4.718 -9.777 11.034 1.00 29.35 305 PRO A C 1
ATOM 2327 O O . PRO A 1 305 ? -4.984 -10.124 12.188 1.00 26.56 305 PRO A O 1
ATOM 2331 N N . ILE A 1 306 ? -5.515 -10.011 9.997 1.00 32.75 306 ILE A N 1
ATOM 2332 C CA . ILE A 1 306 ? -6.685 -10.878 10.079 1.00 29.34 306 ILE A CA 1
ATOM 2333 C C . ILE A 1 306 ? -6.243 -12.345 10.087 1.00 35.54 306 ILE A C 1
ATOM 2334 O O . ILE A 1 306 ? -5.196 -12.690 9.529 1.00 35.67 306 ILE A O 1
ATOM 2339 N N . LYS A 1 307 ? -7.031 -13.190 10.747 1.00 35.15 307 LYS A N 1
ATOM 2340 C CA . LYS A 1 307 ? -6.794 -14.626 10.816 1.00 35.94 307 LYS A CA 1
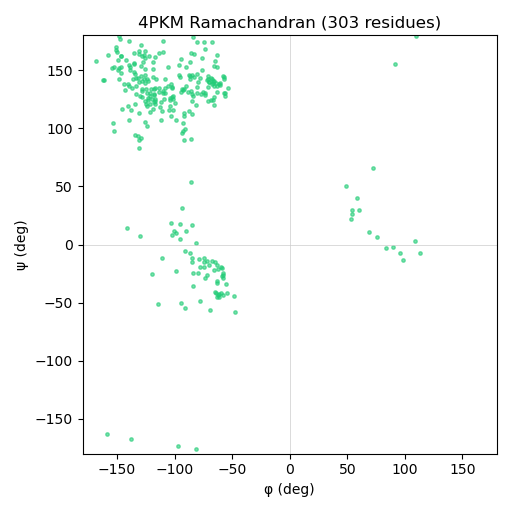ATOM 2341 C C . LYS A 1 307 ? -8.009 -15.350 10.226 1.00 38.07 307 LYS A C 1
ATOM 2342 O O . LYS A 1 307 ? -9.150 -15.002 10.539 1.00 34.55 307 LYS A O 1
ATOM 2348 N N . THR A 1 308 ? -7.774 -16.336 9.359 1.00 44.18 308 THR A N 1
ATOM 2349 C CA . THR A 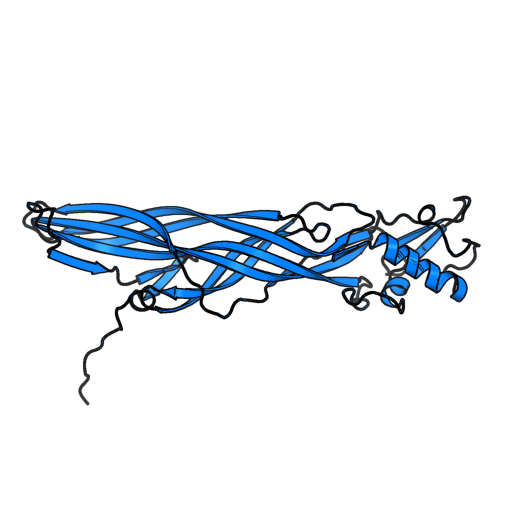1 308 ? -8.878 -17.103 8.769 1.00 45.05 308 THR A CA 1
ATOM 2350 C C . THR A 1 308 ? -9.342 -18.217 9.709 1.00 47.29 308 THR A C 1
ATOM 2351 O O . THR A 1 308 ? -8.535 -18.827 10.417 1.00 50.49 308 THR A O 1
ATOM 2355 N N . ASN A 1 309 ? -10.646 -18.472 9.721 1.00 47.94 309 ASN A N 1
ATOM 2356 C CA . ASN A 1 309 ? -11.194 -19.603 10.458 1.00 48.15 309 ASN A CA 1
ATOM 2357 C C . ASN A 1 309 ? -11.436 -20.780 9.521 1.00 48.43 309 ASN A C 1
ATOM 2358 O O . ASN A 1 309 ? -12.155 -20.651 8.529 1.00 51.97 309 ASN A O 1
#

Organism: Bacillus thuringiensis (NCBI:txid1428)

B-factor: mean 21.95, std 9.1, range [6.42, 54.82]

Solvent-accessible surface area: 15702 Å² total

InterPro domains:
  IPR004991 Aerolysin-like toxin [PF03318] (40-277)